Protein AF-A0A819P808-F1 (afdb_monomer)

pLDDT: mean 71.39, std 20.49, range [30.33, 96.19]

Foldseek 3Di:
DDDDDDDDDDDDDDDDDDDDDDDDDDPPPPDPPCQDQAFCQPDAQLNQDGRRDGRDPDHGHFAADWDWAAEQQDRDIDTDTRHVVCPPHRYDFPQQQRQPAAPLRPDGGRDGRDPDDGDHDCQALVNAQAAPLRPGGHNSVPDPGSPPDGHFDQDFSQDQAPPDPPPPGDGGRDGGDPDHGDDDPDDPPQDPPPCPPPPVCNVVVNDPVDPDPDDDDDDPLLVVVCVVCVVVVVVLVVLLVVLLVVCVVVDDPPDDPDPPCVVVNDRPDDQPDDSSVVNSVSVCVVSVHD

Sequence (290 aa):
MAKAQIDVNLTFVNLDGVSKINNEQQTSYVEPLLISENKCEKLKSCQHHICDLICHVGECPHCDQLIKQTCLSHGIEREVLCSNETGGIKTFSCGEPCGKLLSCGHHKCTKTCHDGPYPDCLFLPENCNTCACGKTIMDNQQRSSCIDSLPTCEKLCEKISSYGPINDHHQCSAQCHNGPCPPCNKQSIQCHCGQSSKSTAQALSINLNKPPPSTIAYTNFLVSYARRYLQRVRVIEEAFKNLVKLTTRYGHPSHHQNHDDASKLACPILPTHVDEARFIHELASFYSLQ

Radius of gyration: 36.18 Å; Cα contacts (8 Å, |Δi|>4): 304; chains: 1; bounding box: 86×58×104 Å

Secondary structure (DSSP, 8-state):
------------------------------------SSB--SBPTTSSSB--SBS-SSSPPPP--EEEEEETTT--EEEEE--TTTTT--EE--SSB--PBPTTSS-B--SBS-SSPPPPPTTSGGG--B-TTSSSB---TT-SSTTSPPP--SSB--PBP--SSTT---B--SBS-SSSPPPP-------TTS-----HHHHTT--TTSPPP------HHHHHHHHH-HHHHHHHHHHHHHHHHHHHHH--SSS---TTSGGGSS-----SSHHHHHHHHHHHHHTT--

Organism: NCBI:txid392033

Solvent-accessible surface area (backbone atoms only — not comparable to full-atom values): 19053 Å² total; per-residue (Å²): 140,85,84,84,84,82,83,79,85,79,85,80,85,83,80,89,82,90,82,91,77,90,79,80,93,72,88,70,80,76,72,78,78,84,63,53,91,48,65,48,67,46,61,16,66,25,72,76,48,68,34,82,48,54,39,70,87,77,82,59,61,74,50,84,50,73,42,67,26,32,27,70,60,75,69,52,72,48,76,42,68,30,30,64,84,47,40,92,52,54,60,42,65,80,70,48,61,27,59,48,72,31,94,82,73,80,51,57,42,75,52,55,27,60,88,79,84,80,71,79,63,65,53,28,38,92,60,36,47,43,18,73,85,69,84,42,81,42,88,39,87,85,42,92,41,57,83,49,80,68,53,62,52,90,49,65,50,57,49,67,41,86,77,60,65,100,83,52,74,44,64,38,81,47,61,35,66,80,80,78,82,76,89,79,85,76,73,83,78,79,56,90,80,83,73,53,82,77,49,70,48,70,80,66,77,54,71,80,90,51,80,72,83,70,82,82,80,74,52,73,64,55,54,51,50,43,70,73,39,48,73,60,44,52,54,53,52,52,52,49,53,52,49,50,60,46,48,71,72,69,48,78,89,83,80,70,99,54,91,77,59,62,74,76,73,55,79,89,76,77,62,90,46,71,70,48,43,51,45,51,56,59,53,28,58,79,70,74,50,132

InterPro domains:
  IPR000967 Zinc finger, NF-X1-type [SM00438] (46-65)
  IPR000967 Zinc finger, NF-X1-type [SM00438] (104-123)
  IPR000967 Zinc finger, NF-X1-type [SM00438] (157-186)
  IPR034078 Transcription factor NFX1 family [PTHR12360] (36-200)

Structure (mmCIF, N/CA/C/O backbone):
data_AF-A0A819P808-F1
#
_entry.id   AF-A0A819P808-F1
#
loop_
_atom_site.group_PDB
_atom_site.id
_atom_site.type_symbol
_atom_site.label_atom_id
_atom_site.label_alt_id
_atom_site.label_comp_id
_atom_site.label_asym_id
_atom_site.label_entity_id
_atom_site.label_seq_id
_atom_site.pdbx_PDB_ins_code
_atom_site.Cartn_x
_atom_site.Cartn_y
_atom_site.Cartn_z
_atom_site.occupancy
_atom_site.B_iso_or_equiv
_atom_site.auth_seq_id
_atom_site.auth_comp_id
_atom_site.auth_asym_id
_atom_site.auth_atom_id
_atom_site.pdbx_PDB_model_num
ATOM 1 N N . MET A 1 1 ? 19.519 5.180 -69.398 1.00 43.78 1 MET A N 1
ATOM 2 C CA . MET A 1 1 ? 19.836 5.253 -67.958 1.00 43.78 1 MET A CA 1
ATOM 3 C C . MET A 1 1 ? 20.127 6.704 -67.623 1.00 43.78 1 MET A C 1
ATOM 5 O O . MET A 1 1 ? 21.217 7.177 -67.898 1.00 43.78 1 MET A O 1
ATOM 9 N N . ALA A 1 2 ? 19.115 7.423 -67.145 1.00 39.12 2 ALA A N 1
ATOM 10 C CA . ALA A 1 2 ? 19.223 8.810 -66.710 1.00 39.12 2 ALA A CA 1
ATOM 11 C C . ALA A 1 2 ? 19.027 8.813 -65.193 1.00 39.12 2 ALA A C 1
ATOM 13 O O . ALA A 1 2 ? 18.016 8.300 -64.715 1.00 39.12 2 ALA A O 1
ATOM 14 N N . LYS A 1 3 ? 20.000 9.323 -64.436 1.00 34.66 3 LYS A N 1
ATOM 15 C CA . LYS A 1 3 ? 19.821 9.612 -63.012 1.00 34.66 3 LYS A CA 1
ATOM 16 C C . LYS A 1 3 ? 19.846 11.121 -62.842 1.00 34.66 3 LYS A C 1
ATOM 18 O O . LYS A 1 3 ? 20.843 11.771 -63.136 1.00 34.66 3 LYS A O 1
ATOM 23 N N . ALA A 1 4 ? 18.679 11.620 -62.455 1.00 33.03 4 ALA A N 1
ATOM 24 C CA . ALA A 1 4 ? 18.385 13.001 -62.149 1.00 33.03 4 ALA A CA 1
ATOM 25 C C . ALA A 1 4 ? 19.183 13.462 -60.926 1.00 33.03 4 ALA A C 1
ATOM 27 O O . ALA A 1 4 ? 19.315 12.736 -59.939 1.00 33.03 4 ALA A O 1
ATOM 28 N N . GLN A 1 5 ? 19.685 14.684 -61.021 1.00 33.88 5 GLN A N 1
ATOM 29 C CA . GLN A 1 5 ? 20.284 15.439 -59.937 1.00 33.88 5 GLN A CA 1
ATOM 30 C C . GLN A 1 5 ? 19.137 16.163 -59.225 1.00 33.88 5 GLN A C 1
ATOM 32 O O . GLN A 1 5 ? 18.435 16.963 -59.840 1.00 33.88 5 GLN A O 1
ATOM 37 N N . ILE A 1 6 ? 18.869 15.797 -57.972 1.00 33.62 6 ILE A N 1
ATOM 38 C CA . ILE A 1 6 ? 17.882 16.483 -57.135 1.00 33.62 6 ILE A CA 1
ATOM 39 C C . ILE A 1 6 ? 18.631 17.601 -56.412 1.00 33.62 6 ILE A C 1
ATOM 41 O O . ILE A 1 6 ? 19.363 17.343 -55.459 1.00 33.62 6 ILE A O 1
ATOM 45 N N . ASP A 1 7 ? 18.453 18.828 -56.894 1.00 33.44 7 ASP A N 1
ATOM 46 C CA . ASP A 1 7 ? 18.767 20.047 -56.153 1.00 33.44 7 ASP A CA 1
ATOM 47 C C . ASP A 1 7 ? 17.767 20.191 -55.000 1.00 33.44 7 ASP A C 1
ATOM 49 O O . ASP A 1 7 ? 16.572 20.400 -55.222 1.00 33.44 7 ASP A O 1
ATOM 53 N N . VAL A 1 8 ? 18.244 20.090 -53.757 1.00 33.50 8 VAL A N 1
ATOM 54 C CA . VAL A 1 8 ? 17.473 20.528 -52.588 1.00 33.50 8 VAL A CA 1
ATOM 55 C C . VAL A 1 8 ? 17.982 21.905 -52.193 1.00 33.50 8 VAL A C 1
ATOM 57 O O . VAL A 1 8 ? 19.023 22.071 -51.563 1.00 33.50 8 VAL A O 1
ATOM 60 N N . ASN A 1 9 ? 17.214 22.894 -52.624 1.00 32.28 9 ASN A N 1
ATOM 61 C CA . ASN A 1 9 ? 17.383 24.309 -52.356 1.00 32.28 9 ASN A CA 1
ATOM 62 C C . ASN A 1 9 ? 17.053 24.577 -50.873 1.00 32.28 9 ASN A C 1
ATOM 64 O O . ASN A 1 9 ? 15.882 24.598 -50.494 1.00 32.28 9 ASN A O 1
ATOM 68 N N . LEU A 1 10 ? 18.066 24.732 -50.016 1.00 32.75 10 LEU A N 1
ATOM 69 C CA . LEU A 1 10 ? 17.875 25.180 -48.634 1.00 32.75 10 LEU A CA 1
ATOM 70 C C . LEU A 1 10 ? 18.036 26.702 -48.580 1.00 32.75 10 LEU A C 1
ATOM 72 O O . LEU A 1 10 ? 19.137 27.244 -48.623 1.00 32.75 10 LEU A O 1
ATOM 76 N N . THR A 1 11 ? 16.899 27.389 -48.503 1.00 30.33 11 THR A N 1
ATOM 77 C CA . THR A 1 11 ? 16.791 28.824 -48.237 1.00 30.33 11 THR A CA 1
ATOM 78 C C . THR A 1 11 ? 17.346 29.152 -46.852 1.00 30.33 11 THR A C 1
ATOM 80 O O . THR A 1 11 ? 16.773 28.750 -45.839 1.00 30.33 11 THR A O 1
ATOM 83 N N . PHE A 1 12 ? 18.438 29.913 -46.809 1.00 34.28 12 PHE A N 1
ATOM 84 C CA . PHE A 1 12 ? 18.962 30.521 -45.589 1.00 34.28 12 PHE A CA 1
ATOM 85 C C . PHE A 1 12 ? 18.147 31.774 -45.250 1.00 34.28 12 PHE A C 1
ATOM 87 O O . PHE A 1 12 ? 18.108 32.727 -46.028 1.00 34.28 12 PHE A O 1
ATOM 94 N N . VAL A 1 13 ? 17.511 31.787 -44.079 1.00 32.09 13 VAL A N 1
ATOM 95 C CA . VAL A 1 13 ? 17.014 33.021 -43.457 1.00 32.09 13 VAL A CA 1
ATOM 96 C C . VAL A 1 13 ? 18.200 33.677 -42.754 1.00 32.09 13 VAL A C 1
ATOM 98 O O . VAL A 1 13 ? 18.685 33.164 -41.749 1.00 32.09 13 VAL A O 1
ATOM 101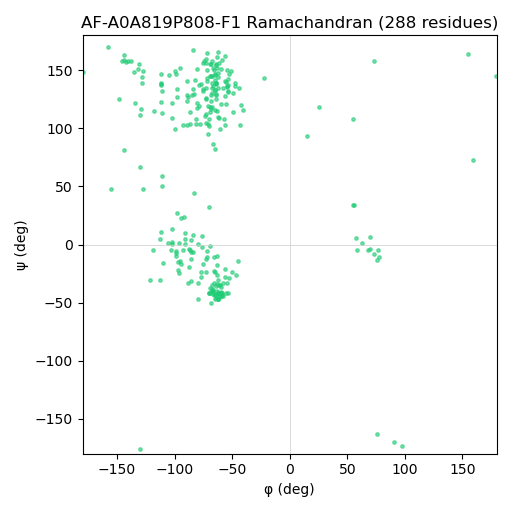 N N . ASN A 1 14 ? 18.694 34.781 -43.314 1.00 34.56 14 ASN A N 1
ATOM 102 C CA . ASN A 1 14 ? 19.660 35.652 -42.649 1.00 34.56 14 ASN A CA 1
ATOM 103 C C . ASN A 1 14 ? 18.907 36.638 -41.751 1.00 34.56 14 ASN A C 1
ATOM 105 O O . ASN A 1 14 ? 18.001 37.326 -42.219 1.00 34.56 14 ASN A O 1
ATOM 109 N N . LEU A 1 15 ? 19.317 36.722 -40.484 1.00 35.22 15 LEU A N 1
ATOM 110 C CA . LEU A 1 15 ? 19.024 37.847 -39.602 1.00 35.22 15 LEU A CA 1
ATOM 111 C C . LEU A 1 15 ? 20.357 38.499 -39.210 1.00 35.22 15 LEU A C 1
ATOM 113 O O . LEU A 1 15 ? 21.228 37.877 -38.611 1.00 35.22 15 LEU A O 1
ATOM 117 N N . ASP A 1 16 ? 20.470 39.735 -39.676 1.00 33.38 16 ASP A N 1
ATOM 118 C CA . ASP A 1 16 ? 21.490 40.782 -39.574 1.00 33.38 16 ASP A CA 1
ATOM 119 C C . ASP A 1 16 ? 22.505 40.766 -38.412 1.00 33.38 16 ASP A C 1
ATOM 121 O O . ASP A 1 16 ? 22.155 40.567 -37.250 1.00 33.38 16 ASP A O 1
ATOM 125 N N . GLY A 1 17 ? 23.754 41.170 -38.722 1.00 31.41 17 GLY A N 1
ATOM 126 C CA . GLY A 1 17 ? 24.684 41.722 -37.722 1.00 31.41 17 GLY A CA 1
ATOM 127 C C . GLY A 1 17 ? 26.192 41.697 -38.042 1.00 31.41 17 GLY A C 1
ATOM 128 O O . GLY A 1 17 ? 26.916 40.926 -37.434 1.00 31.41 17 GLY A O 1
ATOM 129 N N . VAL A 1 18 ? 26.654 42.555 -38.968 1.00 32.41 18 VAL A N 1
ATOM 130 C CA . VAL A 1 18 ? 27.971 43.264 -39.040 1.00 32.41 18 VAL A CA 1
ATOM 131 C C . VAL A 1 18 ? 29.187 42.610 -38.326 1.00 32.41 18 VAL A C 1
ATOM 133 O O . VAL A 1 18 ? 29.252 42.566 -37.106 1.00 32.41 18 VAL A O 1
ATOM 136 N N . SER A 1 19 ? 30.278 42.227 -39.006 1.00 30.88 19 SER A N 1
ATOM 137 C CA . SER A 1 19 ? 31.409 43.124 -39.342 1.00 30.88 19 SER A CA 1
ATOM 138 C C . SER A 1 19 ? 32.503 42.388 -40.135 1.00 30.88 19 SER A C 1
ATOM 140 O O . SER A 1 19 ? 32.749 41.200 -39.954 1.00 30.88 19 SER A O 1
ATOM 142 N N . LYS A 1 20 ? 33.178 43.138 -41.013 1.00 41.25 20 LYS A N 1
ATOM 143 C CA . LYS A 1 20 ? 34.341 42.715 -41.804 1.00 41.25 20 LYS A CA 1
ATOM 144 C C . LYS A 1 20 ? 35.563 42.464 -40.913 1.00 41.25 20 LYS A C 1
ATOM 146 O O . LYS A 1 20 ? 35.937 43.357 -40.159 1.00 41.25 20 LYS A O 1
ATOM 151 N N . ILE A 1 21 ? 36.265 41.359 -41.150 1.00 36.00 21 ILE A N 1
ATOM 152 C CA . ILE A 1 21 ? 37.726 41.287 -41.030 1.00 36.00 21 ILE A CA 1
ATOM 153 C C . ILE A 1 21 ? 38.282 40.559 -42.259 1.00 36.00 21 ILE A C 1
ATOM 155 O O . ILE A 1 21 ? 37.893 39.438 -42.572 1.00 36.00 21 ILE A O 1
ATOM 159 N N . ASN A 1 22 ? 39.163 41.242 -42.984 1.00 34.28 22 ASN A N 1
ATOM 160 C CA . ASN A 1 22 ? 40.072 40.623 -43.941 1.00 34.28 22 ASN A CA 1
ATOM 161 C C . ASN A 1 22 ? 41.139 39.885 -43.119 1.00 34.28 22 ASN A C 1
ATOM 163 O O . ASN A 1 22 ? 41.651 40.505 -42.192 1.00 34.28 22 ASN A O 1
ATOM 167 N N . ASN A 1 23 ? 41.506 38.642 -43.443 1.00 33.78 23 ASN A N 1
ATOM 168 C CA . ASN A 1 23 ? 42.851 38.342 -43.950 1.00 33.78 23 ASN A CA 1
ATOM 169 C C . ASN A 1 23 ? 43.066 36.848 -44.246 1.00 33.78 23 ASN A C 1
ATOM 171 O O . ASN A 1 23 ? 42.583 35.989 -43.522 1.00 33.78 23 ASN A O 1
ATOM 175 N N . GLU A 1 24 ? 43.852 36.617 -45.299 1.00 37.88 24 GLU A N 1
ATOM 176 C CA . GLU A 1 24 ? 44.835 35.537 -45.473 1.00 37.88 24 GLU A CA 1
ATOM 177 C C . GLU A 1 24 ? 44.417 34.064 -45.302 1.00 37.88 24 GLU A C 1
ATOM 179 O O . GLU A 1 24 ? 44.247 33.525 -44.216 1.00 37.88 24 GLU A O 1
ATOM 184 N N . GLN A 1 25 ? 44.372 33.394 -46.459 1.00 49.66 25 GLN A N 1
ATOM 185 C CA . GLN A 1 25 ? 44.900 32.050 -46.716 1.00 49.66 25 GLN A CA 1
ATOM 186 C C . GLN A 1 25 ? 45.243 31.200 -45.482 1.00 49.66 25 GLN A C 1
ATOM 188 O O . GLN A 1 25 ? 46.386 31.149 -45.036 1.00 49.66 25 GLN A O 1
ATOM 193 N N . GLN A 1 26 ? 44.289 30.382 -45.051 1.00 38.56 26 GLN A N 1
ATOM 194 C CA . GLN A 1 26 ? 44.634 29.113 -44.428 1.00 38.56 26 GLN A CA 1
ATOM 195 C C . GLN A 1 26 ? 43.598 28.071 -44.828 1.00 38.56 26 GLN A C 1
ATOM 197 O O . GLN A 1 26 ? 42.649 27.768 -44.114 1.00 38.56 26 GLN A O 1
ATOM 202 N N . THR A 1 27 ? 43.784 27.518 -46.027 1.00 36.88 27 THR A N 1
ATOM 203 C CA . THR A 1 27 ? 43.269 26.188 -46.348 1.00 36.88 27 THR A CA 1
ATOM 204 C C . THR A 1 27 ? 44.011 25.205 -45.444 1.00 36.88 27 THR A C 1
ATOM 206 O O . THR A 1 27 ? 45.040 24.645 -45.825 1.00 36.88 27 THR A O 1
ATOM 209 N N . SER A 1 28 ? 43.551 25.055 -44.204 1.00 38.72 28 SER A N 1
ATOM 210 C CA . SER A 1 28 ? 43.942 23.929 -43.376 1.00 38.72 28 SER A CA 1
ATOM 211 C C . SER A 1 28 ? 43.272 22.704 -43.985 1.00 38.72 28 SER A C 1
ATOM 213 O O . SER A 1 28 ? 42.054 22.540 -43.958 1.00 38.72 28 SER A O 1
ATOM 215 N N . TYR A 1 29 ? 44.086 21.868 -44.619 1.00 42.28 29 TYR A N 1
ATOM 216 C CA . TYR A 1 29 ? 43.706 20.503 -44.933 1.00 42.28 29 TYR A CA 1
ATOM 217 C C . TYR A 1 29 ? 43.327 19.842 -43.607 1.00 42.28 29 TYR A C 1
ATOM 219 O O . TYR A 1 29 ? 44.193 19.535 -42.791 1.00 42.28 29 TYR A O 1
ATOM 227 N N . VAL A 1 30 ? 42.028 19.695 -43.352 1.00 46.19 30 VAL A N 1
ATOM 228 C CA . VAL A 1 30 ? 41.552 18.814 -42.289 1.00 46.19 30 VAL A CA 1
ATOM 229 C C . VAL A 1 30 ? 41.813 17.408 -42.804 1.00 46.19 30 VAL A C 1
ATOM 231 O O . VAL A 1 30 ? 41.134 16.946 -43.722 1.00 46.19 30 VAL A O 1
ATOM 234 N N . GLU A 1 31 ? 42.862 16.768 -42.284 1.00 48.34 31 GLU A N 1
ATOM 235 C CA . GLU A 1 31 ? 43.088 15.344 -42.503 1.00 48.34 31 GLU A CA 1
ATOM 236 C C . GLU A 1 31 ? 41.779 14.602 -42.194 1.00 48.34 31 GLU A C 1
ATOM 238 O O . GLU A 1 31 ? 41.177 14.854 -41.142 1.00 48.34 31 GLU A O 1
ATOM 243 N N . PRO A 1 32 ? 41.294 13.715 -43.081 1.00 55.22 32 PRO A N 1
ATOM 244 C CA . PRO A 1 32 ? 40.180 12.858 -42.730 1.00 55.22 32 PRO A CA 1
ATOM 245 C C . PRO A 1 32 ? 40.649 12.012 -41.550 1.00 55.22 32 PRO A C 1
ATOM 247 O O . PRO A 1 32 ? 41.532 11.168 -41.704 1.00 55.22 32 PRO A O 1
ATOM 250 N N . LEU A 1 33 ? 40.104 12.290 -40.360 1.00 56.72 33 LEU A N 1
ATOM 251 C CA . LEU A 1 33 ? 40.343 11.482 -39.173 1.00 56.72 33 LEU A CA 1
ATOM 252 C C . LEU A 1 33 ? 40.101 10.031 -39.583 1.00 56.72 33 LEU A C 1
ATOM 254 O O . LEU A 1 33 ? 38.988 9.675 -39.972 1.00 56.72 33 LEU A O 1
ATOM 258 N N . LEU A 1 34 ? 41.164 9.228 -39.572 1.00 57.78 34 LEU A N 1
ATOM 259 C CA . LEU A 1 34 ? 41.112 7.807 -39.886 1.00 57.78 34 LEU A CA 1
ATOM 260 C C . LEU A 1 34 ? 40.309 7.124 -38.782 1.00 57.78 34 LEU A C 1
ATOM 262 O O . LEU A 1 34 ? 40.840 6.676 -37.767 1.00 57.78 34 LEU A O 1
ATOM 266 N N . ILE A 1 35 ? 38.995 7.103 -38.960 1.00 62.38 35 ILE A N 1
ATOM 267 C CA . ILE A 1 35 ? 38.089 6.321 -38.145 1.00 62.38 35 ILE A CA 1
ATOM 268 C C . ILE A 1 35 ? 38.295 4.871 -38.583 1.00 62.38 35 ILE A C 1
ATOM 270 O O . ILE A 1 35 ? 37.989 4.505 -39.714 1.00 62.38 35 ILE A O 1
ATOM 274 N N . SER A 1 36 ? 38.890 4.066 -37.707 1.00 72.44 36 SER A N 1
ATOM 275 C CA . SER A 1 36 ? 39.084 2.635 -37.945 1.00 72.44 36 SER A CA 1
ATOM 276 C C . SER A 1 36 ? 37.744 1.951 -38.262 1.00 72.44 36 SER A C 1
ATOM 278 O O . SER A 1 36 ? 36.738 2.234 -37.615 1.00 72.44 36 SER A O 1
ATOM 280 N N . GLU A 1 37 ? 37.725 1.014 -39.214 1.00 77.88 37 GLU A N 1
ATOM 281 C CA . GLU A 1 37 ? 36.536 0.191 -39.515 1.00 77.88 37 GLU A CA 1
ATOM 282 C C . GLU A 1 37 ? 36.193 -0.807 -38.389 1.00 77.88 37 GLU A C 1
ATOM 284 O O . GLU A 1 37 ? 35.204 -1.537 -38.464 1.00 77.88 37 GLU A O 1
ATOM 289 N N . ASN A 1 38 ? 36.997 -0.842 -37.322 1.00 85.31 38 ASN A N 1
ATOM 290 C CA . ASN A 1 38 ? 36.754 -1.687 -36.163 1.00 85.31 38 ASN A CA 1
ATOM 291 C C . ASN A 1 38 ? 35.583 -1.159 -35.321 1.00 85.31 38 ASN A C 1
ATOM 293 O O . ASN A 1 38 ? 35.272 0.036 -35.309 1.00 85.31 38 ASN A O 1
ATOM 297 N N . LYS A 1 39 ? 34.950 -2.057 -34.560 1.00 89.50 39 LYS A N 1
ATOM 298 C CA . LYS A 1 39 ? 33.968 -1.676 -33.538 1.00 89.50 39 LYS A CA 1
ATOM 299 C C . LYS A 1 39 ? 34.629 -0.823 -32.456 1.00 89.50 39 LYS A C 1
ATOM 301 O O . LYS A 1 39 ? 35.800 -1.002 -32.141 1.00 89.50 39 LYS A O 1
ATOM 306 N N . CYS A 1 40 ? 33.862 0.102 -31.887 1.00 90.62 40 CYS A N 1
ATOM 307 C CA . CYS A 1 40 ? 34.342 1.010 -30.852 1.00 90.62 40 CYS A CA 1
ATOM 308 C C . CYS A 1 40 ? 34.763 0.261 -29.576 1.00 90.62 40 CYS A C 1
ATOM 310 O O . CYS A 1 40 ? 35.760 0.627 -28.961 1.00 90.62 40 CYS A O 1
ATOM 312 N N . GLU A 1 41 ? 34.005 -0.764 -29.167 1.00 88.00 41 GLU A N 1
ATOM 313 C CA . GLU A 1 41 ? 34.257 -1.635 -27.998 1.00 88.00 41 GLU A CA 1
ATOM 314 C C . GLU A 1 41 ? 34.348 -0.932 -26.625 1.00 88.00 41 GLU A C 1
ATOM 316 O O . GLU A 1 41 ? 34.389 -1.589 -25.584 1.00 88.00 41 GLU A O 1
ATOM 321 N N . LYS A 1 42 ? 34.288 0.402 -26.582 1.00 91.38 42 LYS A N 1
ATOM 322 C CA . LYS A 1 42 ? 34.157 1.189 -25.350 1.00 91.38 42 LYS A CA 1
ATOM 323 C C . LYS A 1 42 ? 32.786 0.976 -24.713 1.00 91.38 42 LYS A C 1
ATOM 325 O O . LYS A 1 42 ? 31.813 0.674 -25.398 1.00 91.38 42 LYS A O 1
ATOM 330 N N . LEU A 1 43 ? 32.674 1.188 -23.405 1.00 90.56 43 LEU A N 1
ATOM 331 C CA . LEU A 1 43 ? 31.373 1.180 -22.732 1.00 90.56 43 LEU A CA 1
ATOM 332 C C . LEU A 1 43 ? 30.514 2.371 -23.187 1.00 90.56 43 LEU A C 1
ATOM 334 O O . LEU A 1 43 ? 31.000 3.496 -23.301 1.00 90.56 43 LEU A O 1
ATOM 338 N N . LYS A 1 44 ? 29.216 2.126 -23.405 1.00 91.44 44 LYS A N 1
ATOM 339 C CA . LYS A 1 44 ? 28.198 3.179 -23.545 1.00 91.44 44 LYS A CA 1
ATOM 340 C C . LYS A 1 44 ? 28.116 3.985 -22.245 1.00 91.44 44 LYS A C 1
ATOM 342 O O . LYS A 1 44 ? 28.536 3.517 -21.187 1.00 91.44 44 LYS A O 1
ATOM 347 N N . SER A 1 45 ? 27.468 5.149 -22.283 1.00 89.44 45 SER A N 1
ATOM 348 C CA . SER A 1 45 ? 27.328 6.032 -21.108 1.00 89.44 45 SER A CA 1
ATOM 349 C C . SER A 1 45 ? 26.687 5.359 -19.879 1.00 89.44 45 SER A C 1
ATOM 351 O O . SER A 1 45 ? 26.810 5.851 -18.763 1.00 89.44 45 SER A O 1
ATOM 353 N N . CYS A 1 46 ? 25.946 4.264 -20.083 1.00 91.06 46 CYS A N 1
ATOM 354 C CA . CYS A 1 46 ? 25.343 3.484 -19.008 1.00 91.06 46 CYS A CA 1
ATOM 355 C C . CYS A 1 46 ? 26.353 2.651 -18.208 1.00 91.06 46 CYS A C 1
ATOM 357 O O . CYS A 1 46 ? 25.955 2.119 -17.189 1.00 91.06 46 CYS A O 1
ATOM 359 N N . GLN A 1 47 ? 27.600 2.481 -18.667 1.00 90.31 47 GLN A N 1
ATOM 360 C CA . GLN A 1 47 ? 28.658 1.658 -18.046 1.00 90.31 47 GLN A CA 1
ATOM 361 C C . GLN A 1 47 ? 28.373 0.145 -17.939 1.00 90.31 47 GLN A C 1
ATOM 363 O O . GLN A 1 47 ? 29.226 -0.605 -17.478 1.00 90.31 47 GLN A O 1
ATOM 368 N N . HIS A 1 48 ? 27.222 -0.328 -18.427 1.00 89.88 48 HIS A N 1
ATOM 369 C CA . HIS A 1 48 ? 26.819 -1.742 -18.379 1.00 89.88 48 HIS A CA 1
ATOM 370 C C . HIS A 1 48 ? 26.816 -2.434 -19.751 1.00 89.88 48 HIS A C 1
ATOM 372 O O . HIS A 1 48 ? 26.789 -3.660 -19.823 1.00 89.88 48 HIS A O 1
ATOM 378 N N . HIS A 1 49 ? 26.841 -1.666 -20.844 1.00 90.94 49 HIS A N 1
ATOM 379 C CA . HIS A 1 49 ? 26.750 -2.180 -22.211 1.00 90.94 49 HIS A CA 1
ATOM 380 C C . HIS A 1 49 ? 27.882 -1.643 -23.083 1.00 90.94 49 HIS A C 1
ATOM 382 O O . HIS A 1 49 ? 28.280 -0.485 -22.953 1.00 90.94 49 HIS A O 1
ATOM 388 N N . ILE A 1 50 ? 28.372 -2.482 -23.993 1.00 91.62 50 ILE A N 1
ATOM 389 C CA . ILE A 1 50 ? 29.453 -2.154 -24.926 1.00 91.62 50 ILE A CA 1
ATOM 390 C C . ILE A 1 50 ? 28.883 -1.398 -26.135 1.00 91.62 50 ILE A C 1
ATOM 392 O O . ILE A 1 50 ? 27.780 -1.687 -26.602 1.00 91.62 50 ILE A O 1
ATOM 396 N N . CYS A 1 51 ? 29.625 -0.407 -26.624 1.00 92.56 51 CYS A N 1
ATOM 397 C CA . CYS A 1 51 ? 29.330 0.324 -27.845 1.00 92.56 51 CYS A CA 1
ATOM 398 C C . CYS A 1 51 ? 29.512 -0.601 -29.053 1.00 92.56 51 CYS A C 1
ATOM 400 O O . CYS A 1 51 ? 30.605 -1.092 -29.333 1.00 92.56 51 CYS A O 1
ATOM 402 N N . ASP A 1 52 ? 28.411 -0.832 -29.755 1.00 90.25 52 ASP A N 1
ATOM 403 C CA . ASP A 1 52 ? 28.288 -1.693 -30.925 1.00 90.25 52 ASP A CA 1
ATOM 404 C C . ASP A 1 52 ? 28.485 -0.946 -32.250 1.00 90.25 52 ASP A C 1
ATOM 406 O O . ASP A 1 52 ? 28.531 -1.571 -33.311 1.00 90.25 52 ASP A O 1
ATOM 410 N N . LEU A 1 53 ? 28.649 0.378 -32.185 1.00 89.56 53 LEU A N 1
ATOM 411 C CA . LEU A 1 53 ? 28.989 1.199 -33.337 1.00 89.56 53 LEU A CA 1
ATOM 412 C C . LEU A 1 53 ? 30.423 0.924 -33.799 1.00 89.56 53 LEU A C 1
ATOM 414 O O . LEU A 1 53 ? 31.294 0.527 -33.019 1.00 89.56 53 LEU A O 1
ATOM 418 N N . ILE A 1 54 ? 30.674 1.203 -35.077 1.00 89.75 54 ILE A N 1
ATOM 419 C CA . ILE A 1 54 ? 32.035 1.396 -35.586 1.00 89.75 54 ILE A CA 1
ATOM 420 C C . ILE A 1 54 ? 32.733 2.505 -34.793 1.00 89.75 54 ILE A C 1
ATOM 422 O O . ILE A 1 54 ? 32.072 3.290 -34.099 1.00 89.75 54 ILE A O 1
ATOM 426 N N . CYS A 1 55 ? 34.065 2.570 -34.866 1.00 91.06 55 CYS A N 1
ATOM 427 C CA . CYS A 1 55 ? 34.797 3.675 -34.260 1.00 91.06 55 CYS A CA 1
ATOM 428 C C . CYS A 1 55 ? 34.131 4.994 -34.658 1.00 91.06 55 CYS A C 1
ATOM 430 O O . CYS A 1 55 ? 33.644 5.168 -35.772 1.00 91.06 55 CYS A O 1
ATOM 432 N N . HIS A 1 56 ? 34.036 5.908 -33.711 1.00 87.75 56 HIS A N 1
ATOM 433 C CA . HIS A 1 56 ? 33.377 7.183 -33.917 1.00 87.75 56 HIS A CA 1
ATOM 434 C C . HIS A 1 56 ? 34.136 8.247 -33.136 1.00 87.75 56 HIS A C 1
ATOM 436 O O . HIS A 1 56 ? 34.884 7.951 -32.198 1.00 87.75 56 HIS A O 1
ATOM 442 N N . VAL A 1 57 ? 33.949 9.496 -33.541 1.00 87.38 57 VAL A N 1
ATOM 443 C CA . VAL A 1 57 ? 34.513 10.653 -32.847 1.00 87.38 57 VAL A CA 1
ATOM 444 C C . VAL A 1 57 ? 33.509 11.115 -31.790 1.00 87.38 57 VAL A C 1
ATOM 446 O O . VAL A 1 57 ? 32.303 11.095 -32.030 1.00 87.38 57 VAL A O 1
ATOM 449 N N . GLY A 1 58 ? 33.997 11.515 -30.617 1.00 86.81 58 GLY A N 1
ATOM 450 C CA . GLY A 1 58 ? 33.160 11.958 -29.498 1.00 86.81 58 GLY A CA 1
ATOM 451 C C . GLY A 1 58 ? 32.748 10.839 -28.535 1.00 86.81 58 GLY A C 1
ATOM 452 O O . GLY A 1 58 ? 33.285 9.730 -28.568 1.00 86.81 58 GLY A O 1
ATOM 453 N N . GLU A 1 59 ? 31.824 11.162 -27.631 1.00 89.69 59 GLU A N 1
ATOM 454 C CA . GLU A 1 59 ? 31.341 10.245 -26.594 1.00 89.69 59 GLU A CA 1
ATOM 455 C C . GLU A 1 59 ? 30.447 9.139 -27.167 1.00 89.69 59 GLU A C 1
ATOM 457 O O . GLU A 1 59 ? 29.773 9.317 -28.183 1.00 89.69 59 GLU A O 1
ATOM 462 N N . CYS A 1 60 ? 30.450 7.969 -26.524 1.00 91.44 60 CYS A N 1
ATOM 463 C CA . CYS A 1 60 ? 29.573 6.870 -26.922 1.00 91.44 60 CYS A CA 1
ATOM 464 C C . CYS A 1 60 ? 28.103 7.212 -26.626 1.00 91.44 60 CYS A C 1
ATOM 466 O O . CYS A 1 60 ? 27.818 7.825 -25.594 1.00 91.44 60 CYS A O 1
ATOM 468 N N . PRO A 1 61 ? 27.156 6.774 -27.478 1.00 89.12 61 PRO A N 1
ATOM 469 C CA . PRO A 1 61 ? 25.742 7.079 -27.298 1.00 89.12 61 PRO A CA 1
ATOM 470 C C . PRO A 1 61 ? 25.175 6.489 -26.001 1.00 89.12 61 PRO A C 1
ATOM 472 O O . PRO A 1 61 ? 25.710 5.533 -25.422 1.00 89.12 61 PRO A O 1
ATOM 475 N N . HIS A 1 62 ? 24.037 7.041 -25.576 1.00 91.88 62 HIS A N 1
ATOM 476 C CA . HIS A 1 62 ? 23.238 6.471 -24.499 1.00 91.88 62 HIS A CA 1
ATOM 477 C C . HIS A 1 62 ? 22.732 5.070 -24.849 1.00 91.88 62 HIS A C 1
ATOM 479 O O . HIS A 1 62 ? 22.633 4.679 -26.013 1.00 91.88 62 HIS A O 1
ATOM 485 N N . CYS A 1 63 ? 22.433 4.295 -23.811 1.00 91.81 63 CYS A N 1
ATOM 486 C CA . CYS A 1 63 ? 21.879 2.967 -23.992 1.00 91.81 63 CYS A CA 1
ATOM 487 C C . CYS A 1 63 ? 20.387 3.044 -24.340 1.00 91.81 63 CYS A C 1
ATOM 489 O O . CYS A 1 63 ? 19.639 3.819 -23.754 1.00 91.81 63 CYS A O 1
ATOM 491 N N . ASP A 1 64 ? 19.976 2.213 -25.290 1.00 90.31 64 ASP A N 1
ATOM 492 C CA . ASP A 1 64 ? 18.615 2.063 -25.805 1.00 90.31 64 ASP A CA 1
ATOM 493 C C . ASP A 1 64 ? 17.935 0.774 -25.312 1.00 90.31 64 ASP A C 1
ATOM 495 O O . ASP A 1 64 ? 16.791 0.487 -25.660 1.00 90.31 64 ASP A O 1
ATOM 499 N N . GLN A 1 65 ? 18.632 -0.011 -24.486 1.00 91.06 65 GLN A N 1
ATOM 500 C CA . GLN A 1 65 ? 18.126 -1.277 -23.976 1.00 91.06 65 GLN A CA 1
ATOM 501 C C . GLN A 1 65 ? 17.076 -1.042 -22.889 1.00 91.06 65 GLN A C 1
ATOM 503 O O . GLN A 1 65 ? 17.306 -0.289 -21.940 1.00 91.06 65 GLN A O 1
ATOM 508 N N . LEU A 1 66 ? 15.943 -1.735 -22.998 1.00 94.12 66 LEU A N 1
ATOM 509 C CA . LEU A 1 66 ? 14.952 -1.826 -21.929 1.00 94.12 66 LEU A CA 1
ATOM 510 C C . LEU A 1 66 ? 15.364 -2.918 -20.944 1.00 94.12 66 LEU A C 1
ATOM 512 O O . LEU A 1 66 ? 15.647 -4.052 -21.330 1.00 94.12 66 LEU A O 1
ATOM 516 N N . ILE A 1 67 ? 15.372 -2.583 -19.659 1.00 94.38 67 ILE A N 1
ATOM 517 C CA . ILE A 1 67 ? 15.647 -3.525 -18.578 1.00 94.38 67 ILE A CA 1
ATOM 518 C C . ILE A 1 67 ? 14.385 -3.763 -17.754 1.00 94.38 67 ILE A C 1
ATOM 520 O O . ILE A 1 67 ? 13.638 -2.835 -17.433 1.00 94.38 67 ILE A O 1
ATOM 524 N N . LYS A 1 68 ? 14.161 -5.028 -17.396 1.00 96.00 68 LYS A N 1
ATOM 525 C CA . LYS A 1 68 ? 13.057 -5.442 -16.530 1.00 96.00 68 LYS A CA 1
ATOM 526 C C . LYS A 1 68 ? 13.437 -5.279 -15.067 1.00 96.00 68 LYS A C 1
ATOM 528 O O . LYS A 1 68 ? 14.510 -5.712 -14.647 1.00 96.00 68 LYS A O 1
ATOM 533 N N . GLN A 1 69 ? 12.532 -4.691 -14.296 1.00 95.94 69 GLN A N 1
ATOM 534 C CA . GLN A 1 69 ? 12.673 -4.519 -12.856 1.00 95.94 69 GLN A CA 1
ATOM 535 C C . GLN A 1 69 ? 11.437 -5.042 -12.132 1.00 95.94 69 GLN A C 1
ATOM 537 O O . GLN A 1 69 ? 10.314 -4.771 -12.552 1.00 95.94 69 GLN A O 1
ATOM 542 N N . THR A 1 70 ? 11.639 -5.720 -11.006 1.00 96.19 70 THR A N 1
ATOM 543 C CA . THR A 1 70 ? 10.561 -6.288 -10.189 1.00 96.19 70 THR A CA 1
ATOM 544 C C . THR A 1 70 ? 10.442 -5.558 -8.854 1.00 96.19 70 THR A C 1
ATOM 546 O O . THR A 1 70 ? 11.428 -5.212 -8.202 1.00 96.19 70 THR A O 1
ATOM 549 N N . CYS A 1 71 ? 9.219 -5.309 -8.408 1.00 95.62 71 CYS A N 1
ATOM 550 C CA . CYS A 1 71 ? 8.967 -4.648 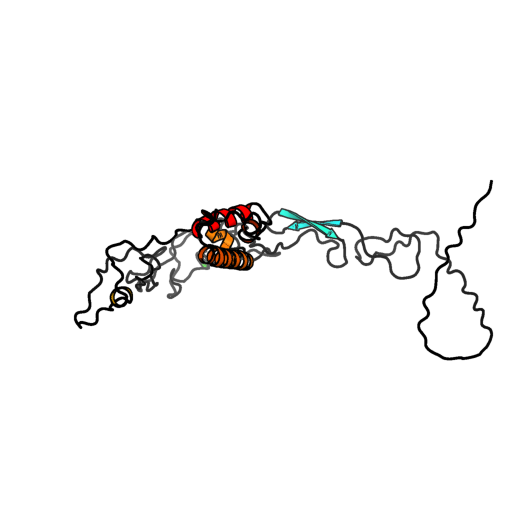-7.143 1.00 95.62 71 CYS A CA 1
ATOM 551 C C . CYS A 1 71 ? 9.458 -5.509 -5.972 1.00 95.62 71 CYS A C 1
ATOM 553 O O . CYS A 1 71 ? 9.107 -6.684 -5.871 1.00 95.62 71 CYS A O 1
ATOM 555 N N . LEU A 1 72 ? 10.178 -4.888 -5.033 1.00 94.00 72 LEU A N 1
ATOM 556 C CA . LEU A 1 72 ? 10.742 -5.538 -3.840 1.00 94.00 72 LEU A CA 1
ATOM 557 C C . LEU A 1 72 ? 9.695 -6.288 -2.996 1.00 94.00 72 LEU A C 1
ATOM 559 O O . LEU A 1 72 ? 9.999 -7.303 -2.358 1.00 94.00 72 LEU A O 1
ATOM 563 N N . SER A 1 73 ? 8.460 -5.770 -2.963 1.00 89.81 73 SER A N 1
ATOM 564 C CA . SER A 1 73 ? 7.411 -6.258 -2.060 1.00 89.81 73 SER A CA 1
ATOM 565 C C . SER A 1 73 ? 6.237 -6.956 -2.735 1.00 89.81 73 SER A C 1
ATOM 567 O O . SER A 1 73 ? 5.672 -7.869 -2.140 1.00 89.81 73 SER A O 1
ATOM 569 N N . HIS A 1 74 ? 5.898 -6.569 -3.965 1.00 89.81 74 HIS A N 1
ATOM 570 C CA . HIS A 1 74 ? 4.616 -6.929 -4.580 1.00 89.81 74 HIS A CA 1
ATOM 571 C C . HIS A 1 74 ? 4.734 -7.759 -5.862 1.00 89.81 74 HIS A C 1
ATOM 573 O O . HIS A 1 74 ? 3.712 -8.139 -6.420 1.00 89.81 74 HIS A O 1
ATOM 579 N N . GLY A 1 75 ? 5.947 -8.004 -6.369 1.00 90.62 75 GLY A N 1
ATOM 580 C CA . GLY A 1 75 ? 6.138 -8.750 -7.621 1.0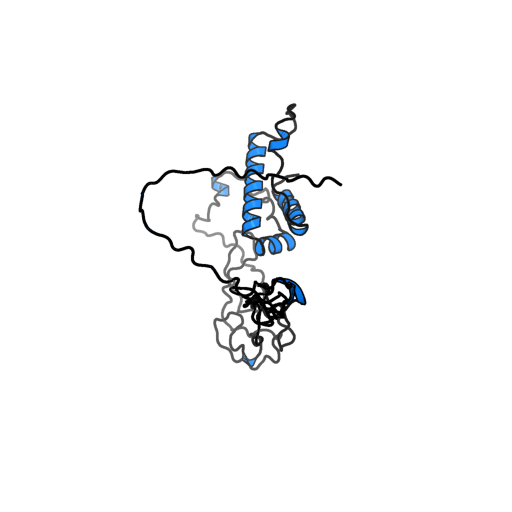0 90.62 75 GLY A CA 1
ATOM 581 C C . GLY A 1 75 ? 5.689 -8.010 -8.889 1.00 90.62 75 GLY A C 1
ATOM 582 O O . GLY A 1 75 ? 5.710 -8.590 -9.964 1.00 90.62 75 GLY A O 1
ATOM 583 N N . ILE A 1 76 ? 5.298 -6.736 -8.782 1.00 92.69 76 ILE A N 1
ATOM 584 C CA . ILE A 1 76 ? 4.951 -5.886 -9.929 1.00 92.69 76 ILE A CA 1
ATOM 585 C C . ILE A 1 76 ? 6.191 -5.697 -10.802 1.00 92.69 76 ILE A C 1
ATOM 587 O O . ILE A 1 76 ? 7.235 -5.298 -10.290 1.00 92.69 76 ILE A O 1
ATOM 591 N N . GLU A 1 77 ? 6.071 -5.931 -12.101 1.00 95.62 77 GLU A N 1
ATOM 592 C CA . GLU A 1 77 ? 7.159 -5.729 -13.057 1.00 95.62 77 GLU A CA 1
ATOM 593 C C . GLU A 1 77 ? 7.016 -4.396 -13.794 1.00 95.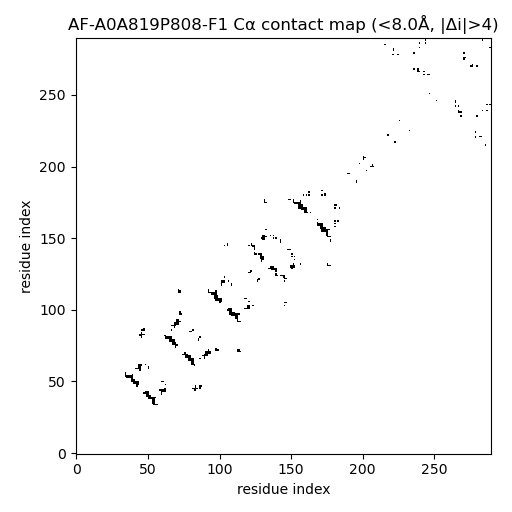62 77 GLU A C 1
ATOM 595 O O . GLU A 1 77 ? 5.909 -3.900 -14.014 1.00 95.62 77 GLU A O 1
ATOM 600 N N . ARG A 1 78 ? 8.149 -3.810 -14.180 1.00 94.12 78 ARG A N 1
ATOM 601 C CA . ARG A 1 78 ? 8.214 -2.656 -15.079 1.00 94.12 78 ARG A CA 1
ATOM 602 C C . ARG A 1 78 ? 9.404 -2.772 -16.019 1.00 94.12 78 ARG A C 1
ATOM 604 O O . ARG A 1 78 ? 10.399 -3.412 -15.682 1.00 94.12 78 ARG A O 1
ATOM 611 N N . GLU A 1 79 ? 9.321 -2.085 -17.148 1.00 96.06 79 GLU A N 1
ATOM 612 C CA . GLU A 1 79 ? 10.439 -1.901 -18.071 1.00 96.06 79 GLU A CA 1
ATOM 613 C C . GLU A 1 79 ? 10.884 -0.441 -18.047 1.00 96.06 79 GLU A C 1
ATOM 615 O O . GLU A 1 79 ? 10.060 0.473 -18.093 1.00 96.06 79 GLU A O 1
ATOM 620 N N . VAL A 1 80 ? 12.190 -0.221 -17.926 1.00 95.25 80 VAL A N 1
ATOM 621 C CA . VAL A 1 80 ? 12.796 1.116 -17.935 1.00 95.25 80 VAL A CA 1
ATOM 622 C C . VAL A 1 80 ? 13.983 1.134 -18.887 1.00 95.25 80 VAL A C 1
ATOM 624 O O . VAL A 1 80 ? 14.640 0.112 -19.078 1.00 95.25 80 VAL A O 1
ATOM 627 N N . LEU A 1 81 ? 14.277 2.291 -19.479 1.00 95.00 81 LEU A N 1
ATOM 628 C CA . LEU A 1 81 ? 15.492 2.459 -20.273 1.00 95.00 81 LEU A CA 1
ATOM 629 C C . LEU A 1 81 ? 16.727 2.295 -19.386 1.00 95.00 81 LEU A C 1
ATOM 631 O O . LEU A 1 81 ? 16.773 2.795 -18.256 1.00 95.00 81 LEU A O 1
ATOM 635 N N . CYS A 1 82 ? 17.731 1.602 -19.912 1.00 94.25 82 CYS A N 1
ATOM 636 C CA . CYS A 1 82 ? 19.024 1.463 -19.275 1.00 94.25 82 CYS A CA 1
ATOM 637 C C . CYS A 1 82 ? 19.755 2.810 -19.273 1.00 94.25 82 CYS A C 1
ATOM 639 O O . CYS A 1 82 ? 20.015 3.415 -20.310 1.00 94.25 82 CYS A O 1
ATOM 641 N N . SER A 1 83 ? 20.127 3.259 -18.086 1.00 92.75 83 SER A N 1
ATOM 642 C CA . SER A 1 83 ? 20.958 4.431 -17.857 1.00 92.75 83 SER A CA 1
ATOM 643 C C . SER A 1 83 ? 22.097 4.070 -16.905 1.00 92.75 83 SER A C 1
ATOM 645 O O . SER A 1 83 ? 22.247 2.914 -16.509 1.00 92.75 83 SER A O 1
ATOM 647 N N . ASN A 1 84 ? 22.908 5.057 -16.532 1.00 91.38 84 ASN A N 1
ATOM 648 C CA . ASN A 1 84 ? 23.912 4.869 -15.488 1.00 91.38 84 ASN A CA 1
ATOM 649 C C . ASN A 1 84 ? 23.274 4.525 -14.126 1.00 91.38 84 ASN A C 1
ATOM 651 O O . ASN A 1 84 ? 23.856 3.793 -13.338 1.00 91.38 84 ASN A O 1
ATOM 655 N N . GLU A 1 85 ? 22.063 5.026 -13.860 1.00 90.00 85 GLU A N 1
ATOM 656 C CA . GLU A 1 85 ? 21.368 4.820 -12.583 1.00 90.00 85 GLU A CA 1
ATOM 657 C C . GLU A 1 85 ? 20.518 3.554 -12.569 1.00 90.00 85 GLU A C 1
ATOM 659 O O . GLU A 1 85 ? 20.348 2.943 -11.525 1.00 90.00 85 GLU A O 1
ATOM 664 N N . THR A 1 86 ? 19.940 3.170 -13.708 1.00 91.31 86 THR A N 1
ATOM 665 C CA . THR A 1 86 ? 19.041 2.010 -13.782 1.00 91.31 86 THR A CA 1
ATOM 666 C C . THR A 1 86 ? 19.767 0.747 -14.232 1.00 91.31 86 THR A C 1
ATOM 668 O O . THR A 1 86 ? 19.321 -0.353 -13.908 1.00 91.31 86 THR A O 1
ATOM 671 N N . GLY A 1 87 ? 20.881 0.881 -14.960 1.00 89.81 87 GLY A N 1
ATOM 672 C CA . GLY A 1 87 ? 21.686 -0.238 -15.434 1.00 89.81 87 GLY A CA 1
ATOM 673 C C . GLY A 1 87 ? 22.090 -1.167 -14.290 1.00 89.81 87 GLY A C 1
ATOM 674 O O . GLY A 1 87 ? 22.473 -0.725 -13.213 1.00 89.81 87 GLY A O 1
ATOM 675 N N . GLY A 1 88 ? 21.906 -2.473 -14.494 1.00 87.25 88 GLY A N 1
ATOM 676 C CA . GLY A 1 88 ? 22.188 -3.493 -13.479 1.00 87.25 88 GLY A CA 1
ATOM 677 C C . GLY A 1 88 ? 21.155 -3.614 -12.348 1.00 87.25 88 GLY A C 1
ATOM 678 O O . GLY A 1 88 ? 21.152 -4.628 -11.647 1.00 87.25 88 GLY A O 1
ATOM 679 N N . ILE A 1 89 ? 20.231 -2.660 -12.187 1.00 92.25 89 ILE A N 1
ATOM 680 C CA . ILE A 1 89 ? 19.195 -2.718 -11.150 1.00 92.25 89 ILE A CA 1
ATOM 681 C C . ILE A 1 89 ? 18.046 -3.617 -11.603 1.00 92.25 89 ILE A C 1
ATOM 683 O O . ILE A 1 89 ? 17.332 -3.301 -12.553 1.00 92.25 89 ILE A O 1
ATOM 687 N N . LYS A 1 90 ? 17.826 -4.713 -10.867 1.00 94.38 90 LYS A N 1
ATOM 688 C CA . LYS A 1 90 ? 16.741 -5.682 -11.111 1.00 94.38 90 LYS A CA 1
ATOM 689 C C . LYS A 1 90 ? 15.484 -5.429 -10.284 1.00 94.38 90 LYS A C 1
ATOM 691 O O . LYS A 1 90 ? 14.451 -6.032 -10.556 1.00 94.38 90 LYS A O 1
ATOM 696 N N . THR A 1 91 ? 15.554 -4.587 -9.256 1.00 95.69 91 THR A N 1
ATOM 697 C CA . THR A 1 91 ? 14.451 -4.384 -8.312 1.00 95.69 91 THR A CA 1
ATOM 698 C C . THR A 1 91 ? 14.148 -2.912 -8.081 1.00 95.69 91 THR A C 1
ATOM 700 O O . THR A 1 91 ? 14.998 -2.051 -8.272 1.00 95.69 91 THR A O 1
ATOM 703 N N . PHE A 1 92 ? 12.916 -2.599 -7.679 1.00 94.62 92 PHE A N 1
ATOM 704 C CA . PHE A 1 92 ? 12.532 -1.221 -7.364 1.00 94.62 92 PHE A CA 1
ATOM 705 C C . PHE A 1 92 ? 11.522 -1.128 -6.215 1.00 94.62 92 PHE A C 1
ATOM 707 O O . PHE A 1 92 ? 10.777 -2.072 -5.924 1.00 94.62 92 PHE A O 1
ATOM 714 N N . SER A 1 93 ? 11.468 0.044 -5.574 1.00 94.44 93 SER A N 1
ATOM 715 C CA . SER A 1 93 ? 10.386 0.404 -4.657 1.00 94.44 93 SER A CA 1
ATOM 716 C C . SER A 1 93 ? 9.235 1.060 -5.417 1.00 94.44 93 SER A C 1
ATOM 718 O O . SER A 1 93 ? 9.434 2.032 -6.140 1.00 94.44 93 SER A O 1
ATOM 720 N N . CYS A 1 94 ? 8.022 0.534 -5.240 1.00 92.94 94 CYS A N 1
ATOM 721 C CA . CYS A 1 94 ? 6.820 1.044 -5.905 1.00 92.94 94 CYS A CA 1
ATOM 722 C C . CYS A 1 94 ? 6.123 2.192 -5.155 1.00 92.94 94 CYS A C 1
ATOM 724 O O . CYS A 1 94 ? 5.133 2.714 -5.652 1.00 92.94 94 CYS A O 1
ATOM 726 N N . GLY A 1 95 ? 6.588 2.561 -3.957 1.00 92.12 95 GLY A N 1
ATOM 727 C CA . GLY A 1 95 ? 5.956 3.598 -3.130 1.00 92.12 95 GLY A CA 1
ATOM 728 C C . GLY A 1 95 ? 4.686 3.172 -2.375 1.00 92.12 95 GLY A C 1
ATOM 729 O O . GLY A 1 95 ? 4.261 3.886 -1.472 1.00 92.12 95 GLY A O 1
ATOM 730 N N . GLU A 1 96 ? 4.109 2.006 -2.669 1.00 91.69 96 GLU A N 1
ATOM 731 C CA . GLU A 1 96 ? 2.982 1.449 -1.902 1.00 91.69 96 GLU A CA 1
ATOM 732 C C . GLU A 1 96 ? 3.448 0.875 -0.548 1.00 91.69 96 GLU A C 1
ATOM 734 O O . GLU A 1 96 ? 4.618 0.492 -0.419 1.00 91.69 96 GLU A O 1
ATOM 739 N N . PRO A 1 97 ? 2.568 0.770 0.471 1.00 93.62 97 PRO A N 1
ATOM 740 C CA . PRO A 1 97 ? 2.883 0.082 1.722 1.00 93.62 97 PRO A CA 1
ATOM 741 C C . PRO A 1 97 ? 3.358 -1.348 1.457 1.00 93.62 97 PRO A C 1
ATOM 743 O O . PRO A 1 97 ? 2.754 -2.062 0.668 1.00 93.62 97 PRO A O 1
ATOM 746 N N . CYS A 1 98 ? 4.426 -1.772 2.127 1.00 95.06 98 CYS A N 1
ATOM 747 C CA . CYS A 1 98 ? 5.117 -3.029 1.865 1.00 95.06 98 CYS A CA 1
ATOM 748 C C . CYS A 1 98 ? 4.220 -4.268 2.007 1.00 95.06 98 CYS A C 1
ATOM 750 O O . CYS A 1 98 ? 4.308 -5.196 1.208 1.00 95.06 98 CYS A O 1
ATOM 752 N N . GLY A 1 99 ? 3.394 -4.332 3.053 1.00 92.62 99 GLY A N 1
ATOM 753 C CA . GLY A 1 99 ? 2.372 -5.368 3.208 1.00 92.62 99 GLY A CA 1
ATOM 754 C C . GLY A 1 99 ? 2.874 -6.800 3.449 1.00 92.62 99 GLY A C 1
ATOM 755 O O . GLY A 1 99 ? 2.042 -7.675 3.703 1.00 92.62 99 GLY A O 1
ATOM 756 N N . LYS A 1 100 ? 4.190 -7.067 3.418 1.00 93.19 100 LYS A N 1
ATOM 757 C CA . LYS A 1 100 ? 4.744 -8.395 3.734 1.00 93.19 100 LYS A CA 1
ATOM 758 C C . LYS A 1 100 ? 4.508 -8.772 5.191 1.00 93.19 100 LYS A C 1
ATOM 760 O O . LYS A 1 100 ? 4.515 -7.915 6.072 1.00 93.19 100 LYS A O 1
ATOM 765 N N . LEU A 1 101 ? 4.313 -10.064 5.437 1.00 93.69 101 LEU A N 1
ATOM 766 C CA . LEU A 1 101 ? 4.134 -10.613 6.777 1.00 93.69 101 LEU A CA 1
ATOM 767 C C . LEU A 1 101 ? 5.446 -10.505 7.570 1.00 93.69 101 LEU A C 1
ATOM 769 O O . LEU A 1 101 ? 6.500 -10.899 7.075 1.00 93.69 101 LEU A O 1
ATOM 773 N N . LEU A 1 102 ? 5.379 -9.948 8.779 1.00 94.69 102 LEU A N 1
ATOM 774 C CA . LEU A 1 102 ? 6.508 -9.867 9.705 1.00 94.69 102 LEU A CA 1
ATOM 775 C C . LEU A 1 102 ? 6.833 -11.252 10.282 1.00 94.69 102 LEU A C 1
ATOM 777 O O . LEU A 1 102 ? 5.997 -12.156 10.258 1.00 94.69 102 LEU A O 1
ATOM 781 N N . SER A 1 103 ? 8.014 -11.387 10.887 1.00 94.06 103 SER A N 1
ATOM 782 C CA . SER A 1 103 ? 8.503 -12.624 11.524 1.00 94.06 103 SER A CA 1
ATOM 783 C C . SER A 1 103 ? 7.534 -13.220 12.552 1.00 94.06 103 SER A C 1
ATOM 785 O O . SER A 1 103 ? 7.472 -14.433 12.707 1.00 94.06 103 SER A O 1
ATOM 787 N N . CYS A 1 104 ? 6.718 -12.384 13.202 1.00 92.12 104 CYS A N 1
ATOM 788 C CA . CYS A 1 104 ? 5.682 -12.825 14.138 1.00 92.12 104 CYS A CA 1
ATOM 789 C C . CYS A 1 104 ? 4.531 -13.631 13.501 1.00 92.12 104 CYS A C 1
ATOM 791 O O . CYS A 1 104 ? 3.689 -14.139 14.235 1.00 92.12 104 CYS A O 1
ATOM 793 N N . GLY A 1 105 ? 4.423 -13.682 12.168 1.00 93.56 105 GLY A N 1
ATOM 794 C CA . GLY A 1 105 ? 3.412 -14.459 11.440 1.00 93.56 105 GLY A CA 1
ATOM 795 C C . GLY A 1 105 ? 1.995 -13.868 11.400 1.00 93.56 105 GLY A C 1
ATOM 796 O O . GLY A 1 105 ? 1.143 -14.406 10.702 1.00 93.56 105 GLY A O 1
ATOM 797 N N . HIS A 1 106 ? 1.728 -12.758 12.097 1.00 92.12 106 HIS A N 1
ATOM 798 C CA . HIS A 1 106 ? 0.369 -12.201 12.227 1.00 92.12 106 HIS A CA 1
ATOM 799 C C . HIS A 1 106 ? 0.232 -10.760 11.721 1.00 92.12 106 HIS A C 1
ATOM 801 O O . HIS A 1 106 ? -0.824 -10.361 11.234 1.00 92.12 106 HIS A O 1
ATOM 807 N N . HIS A 1 107 ? 1.300 -9.969 11.814 1.00 91.19 107 HIS A N 1
ATOM 808 C CA . HIS A 1 107 ? 1.284 -8.552 11.461 1.00 91.19 107 HIS A CA 1
ATOM 809 C C . HIS A 1 107 ? 1.987 -8.308 10.131 1.00 91.19 107 HIS A C 1
ATOM 811 O O . HIS A 1 107 ? 2.971 -8.971 9.811 1.00 91.19 107 HIS A O 1
ATOM 817 N N . LYS A 1 108 ? 1.495 -7.337 9.360 1.00 93.75 108 LYS A N 1
ATOM 818 C CA . LYS A 1 108 ? 2.093 -6.922 8.086 1.00 93.75 108 LYS A CA 1
ATOM 819 C C . LYS A 1 108 ? 2.959 -5.678 8.270 1.00 93.75 108 LYS A C 1
ATOM 821 O O . LYS A 1 108 ? 2.632 -4.809 9.076 1.00 93.75 108 LYS A O 1
ATOM 826 N N . CYS A 1 109 ? 4.031 -5.573 7.491 1.00 93.00 109 CYS A N 1
ATOM 827 C CA . CYS A 1 109 ? 4.867 -4.383 7.423 1.00 93.00 109 CYS A CA 1
ATOM 828 C C . CYS A 1 109 ? 4.059 -3.199 6.873 1.00 93.00 109 CYS A C 1
ATOM 830 O O . CYS A 1 109 ? 3.491 -3.272 5.782 1.00 93.00 109 CYS A O 1
ATOM 832 N N . THR A 1 110 ? 4.027 -2.100 7.625 1.00 91.38 110 THR A N 1
ATOM 833 C CA . THR A 1 110 ? 3.314 -0.864 7.264 1.00 91.38 110 THR A CA 1
ATOM 834 C C . THR A 1 110 ? 4.224 0.207 6.665 1.00 91.38 110 THR A C 1
ATOM 836 O O . THR A 1 110 ? 3.730 1.243 6.226 1.00 91.38 110 THR A O 1
ATOM 839 N N . LYS A 1 111 ? 5.545 -0.023 6.629 1.00 91.19 111 LYS A N 1
ATOM 840 C CA . LYS A 1 111 ? 6.490 0.880 5.961 1.00 91.19 111 LYS A CA 1
ATOM 841 C C . LYS A 1 111 ? 6.211 0.910 4.461 1.00 91.19 111 LYS A C 1
ATOM 843 O O . LYS A 1 111 ? 5.722 -0.069 3.899 1.00 91.19 111 LYS A O 1
ATOM 848 N N . THR A 1 112 ? 6.574 2.006 3.804 1.00 93.81 112 THR A N 1
ATOM 849 C CA . THR A 1 112 ? 6.645 2.075 2.339 1.00 93.81 112 THR A CA 1
ATOM 850 C C . THR A 1 112 ? 7.507 0.935 1.803 1.00 93.81 112 THR A C 1
ATOM 852 O O . THR A 1 112 ? 8.455 0.532 2.476 1.00 93.81 112 THR A O 1
ATOM 855 N N . CYS A 1 113 ? 7.188 0.413 0.614 1.00 94.81 113 CYS A N 1
ATOM 856 C CA . CYS A 1 113 ? 7.987 -0.591 -0.082 1.00 94.81 113 CYS A CA 1
ATOM 857 C C . CYS A 1 113 ? 9.469 -0.222 0.032 1.00 94.81 113 CYS A C 1
ATOM 859 O O . CYS A 1 113 ? 9.885 0.867 -0.364 1.00 94.81 113 CYS A O 1
ATOM 861 N N . HIS A 1 114 ? 10.255 -1.106 0.624 1.00 93.75 114 HIS A N 1
ATOM 862 C CA . HIS A 1 114 ? 11.624 -0.799 0.990 1.00 93.75 114 HIS A CA 1
ATOM 863 C C . HIS A 1 114 ? 12.523 -1.973 0.658 1.00 93.75 114 HIS A C 1
ATOM 865 O O . HIS A 1 114 ? 12.069 -3.113 0.533 1.00 93.75 114 HIS A O 1
ATOM 871 N N . ASP A 1 115 ? 13.798 -1.651 0.510 1.00 91.69 115 ASP A N 1
ATOM 872 C CA . ASP A 1 115 ? 14.867 -2.628 0.558 1.00 91.69 115 ASP A CA 1
ATOM 873 C C . ASP A 1 115 ? 15.428 -2.659 1.988 1.00 91.69 115 ASP A C 1
ATOM 875 O O . ASP A 1 115 ? 15.317 -1.677 2.729 1.00 91.69 115 ASP A O 1
ATOM 879 N N . GLY A 1 116 ? 15.967 -3.796 2.411 1.00 90.00 116 GLY A N 1
ATOM 880 C CA . GLY A 1 116 ? 16.507 -3.985 3.759 1.00 90.00 116 GLY A CA 1
ATOM 881 C C . GLY A 1 116 ? 15.567 -4.670 4.765 1.00 90.00 116 GLY A C 1
ATOM 882 O O . GLY A 1 116 ? 14.502 -5.181 4.403 1.00 90.00 116 GLY A O 1
ATOM 883 N N . PRO A 1 117 ? 15.983 -4.736 6.044 1.00 92.31 117 PRO A N 1
ATOM 884 C CA . PRO A 1 117 ? 15.358 -5.593 7.044 1.00 92.31 117 PRO A CA 1
ATOM 885 C C . PRO A 1 117 ? 13.948 -5.130 7.419 1.00 92.31 117 PRO A C 1
ATOM 887 O O . PRO A 1 117 ? 13.648 -3.934 7.505 1.00 92.31 117 PRO A O 1
ATOM 890 N N . TYR A 1 118 ? 13.080 -6.105 7.680 1.00 92.00 118 TYR A N 1
ATOM 891 C CA . TYR A 1 118 ? 11.744 -5.851 8.205 1.00 92.00 118 TYR A CA 1
ATOM 892 C C . TYR A 1 118 ? 11.830 -5.415 9.669 1.00 92.00 118 TYR A C 1
ATOM 894 O O . TYR A 1 118 ? 12.647 -5.960 10.409 1.00 92.00 118 TYR A O 1
ATOM 902 N N . PRO A 1 119 ? 11.013 -4.437 10.100 1.00 89.44 119 PRO A N 1
ATOM 903 C CA . PRO A 1 119 ? 10.942 -4.078 11.508 1.00 89.44 119 PRO A CA 1
ATOM 904 C C . PRO A 1 119 ? 10.360 -5.233 12.326 1.00 89.44 119 PRO A C 1
ATOM 906 O O . PRO A 1 119 ? 9.496 -5.969 11.841 1.00 89.44 119 PRO A O 1
ATOM 909 N N . ASP A 1 120 ? 10.768 -5.327 13.586 1.00 90.31 120 ASP A N 1
ATOM 910 C CA . ASP A 1 120 ? 10.143 -6.255 14.517 1.00 90.31 120 ASP A CA 1
ATOM 911 C C . ASP A 1 120 ? 8.681 -5.886 14.766 1.00 90.31 120 ASP A C 1
ATOM 913 O O . ASP A 1 120 ? 8.237 -4.740 14.612 1.00 90.31 120 ASP A O 1
ATOM 917 N N . CYS A 1 121 ? 7.899 -6.887 15.158 1.00 89.25 121 CYS A N 1
ATOM 918 C CA . CYS A 1 121 ? 6.519 -6.654 15.530 1.00 89.25 121 CYS A CA 1
ATOM 919 C C . CYS A 1 121 ? 6.466 -5.858 16.844 1.00 89.25 121 CYS A C 1
ATOM 921 O O . CYS A 1 121 ? 6.893 -6.327 17.900 1.00 89.25 121 CYS A O 1
ATOM 923 N N . LEU A 1 122 ? 5.874 -4.664 16.775 1.00 84.69 122 LEU A N 1
ATOM 924 C CA . LEU A 1 122 ? 5.707 -3.759 17.919 1.00 84.69 122 LEU A CA 1
ATOM 925 C C . LEU A 1 122 ? 4.812 -4.338 19.025 1.00 84.69 122 LEU A C 1
ATOM 927 O O . LEU A 1 122 ? 4.829 -3.860 20.153 1.00 84.69 122 LEU A O 1
ATOM 931 N N . PHE A 1 123 ? 4.022 -5.364 18.706 1.00 84.88 123 PHE A N 1
ATOM 932 C CA . PHE A 1 123 ? 3.106 -6.005 19.645 1.00 84.88 123 PHE A CA 1
ATOM 933 C C . PHE A 1 123 ? 3.690 -7.256 20.299 1.00 84.88 123 PHE A C 1
ATOM 935 O O . PHE A 1 123 ? 2.978 -7.884 21.082 1.00 84.88 123 PHE A O 1
ATOM 942 N N . LEU A 1 124 ? 4.941 -7.632 20.005 1.00 87.06 124 LEU A N 1
ATOM 943 C CA . LEU A 1 124 ? 5.609 -8.734 20.701 1.00 87.06 124 LEU A CA 1
ATOM 944 C C . LEU A 1 124 ? 5.716 -8.455 22.208 1.00 87.06 124 LEU A C 1
ATOM 946 O O . LEU A 1 124 ? 5.800 -7.288 22.602 1.00 87.06 124 LEU A O 1
ATOM 950 N N . PRO A 1 125 ? 5.731 -9.501 23.056 1.00 85.19 125 PRO A N 1
ATOM 951 C CA . PRO A 1 125 ? 5.829 -9.323 24.499 1.00 85.19 125 PRO A CA 1
ATOM 952 C C . PRO A 1 125 ? 7.046 -8.488 24.940 1.00 85.19 125 PRO A C 1
ATOM 954 O O . PRO A 1 125 ? 6.936 -7.567 25.746 1.00 85.19 125 PRO A O 1
ATOM 957 N N . GLU A 1 126 ? 8.200 -8.717 24.328 1.00 84.62 126 GLU A N 1
ATOM 958 C CA . GLU A 1 126 ? 9.431 -7.960 24.596 1.00 84.62 126 GLU A CA 1
ATOM 959 C C . GLU A 1 126 ? 9.355 -6.469 24.213 1.00 84.62 126 GLU A C 1
ATOM 961 O O . GLU A 1 126 ? 10.038 -5.642 24.811 1.00 84.62 126 GLU A O 1
ATOM 966 N N . ASN A 1 127 ? 8.466 -6.107 23.283 1.00 81.31 127 ASN A N 1
ATOM 967 C CA . ASN A 1 127 ? 8.327 -4.749 22.749 1.00 81.31 127 ASN A CA 1
ATOM 968 C C . ASN A 1 127 ? 7.137 -3.972 23.340 1.00 81.31 127 ASN A C 1
ATOM 970 O O . ASN A 1 127 ? 6.893 -2.830 22.951 1.00 81.31 127 ASN A O 1
ATOM 974 N N . CYS A 1 128 ? 6.368 -4.570 24.257 1.00 78.50 128 CYS A N 1
ATOM 975 C CA . CYS A 1 128 ? 5.069 -4.039 24.676 1.00 78.50 128 CYS A CA 1
ATOM 976 C C . CYS A 1 128 ? 4.916 -3.944 26.204 1.00 78.50 128 CYS A C 1
ATOM 978 O O . CYS A 1 128 ? 4.091 -4.605 26.818 1.00 78.50 128 CYS A O 1
ATOM 980 N N . ASN A 1 129 ? 5.684 -3.068 26.842 1.00 81.50 129 ASN A N 1
ATOM 981 C CA . ASN A 1 129 ? 5.629 -2.826 28.292 1.00 81.50 129 ASN A CA 1
ATOM 982 C C . ASN A 1 129 ? 4.664 -1.695 28.695 1.00 81.50 129 ASN A C 1
ATOM 984 O O . ASN A 1 129 ? 4.840 -1.052 29.728 1.00 81.50 129 ASN A O 1
ATOM 988 N N . THR A 1 130 ? 3.669 -1.384 27.867 1.00 82.88 130 THR A N 1
ATOM 989 C CA . THR A 1 130 ? 2.713 -0.306 28.137 1.00 82.88 130 THR A CA 1
ATOM 990 C C . THR A 1 130 ? 1.287 -0.811 28.034 1.00 82.88 130 THR A C 1
ATOM 992 O O . THR A 1 130 ? 0.965 -1.720 27.274 1.00 82.88 130 THR A O 1
ATOM 995 N N . CYS A 1 131 ? 0.415 -0.202 28.829 1.00 85.75 131 CYS A N 1
ATOM 996 C CA . CYS A 1 131 ? -1.019 -0.389 28.747 1.00 85.75 131 CYS A CA 1
ATOM 997 C C . CYS A 1 131 ? -1.514 -0.113 27.318 1.00 85.75 131 CYS A C 1
ATOM 999 O O . CYS A 1 131 ? -0.998 0.779 26.647 1.00 85.75 131 CYS A O 1
ATOM 1001 N N . ALA A 1 132 ? -2.589 -0.778 26.897 1.00 81.19 132 ALA A N 1
ATOM 1002 C CA . ALA A 1 132 ? -3.282 -0.540 25.631 1.00 81.19 132 ALA A CA 1
ATOM 1003 C C . ALA A 1 132 ? -3.641 0.941 25.367 1.00 81.19 132 ALA A C 1
ATOM 1005 O O . ALA A 1 132 ? -3.824 1.347 24.219 1.00 81.19 132 ALA A O 1
ATOM 1006 N N . CYS A 1 133 ? -3.762 1.769 26.414 1.00 80.75 133 CYS A N 1
ATOM 1007 C CA . CYS A 1 133 ? -3.993 3.212 26.286 1.00 80.75 133 CYS A CA 1
ATOM 1008 C C . CYS A 1 133 ? -2.715 4.055 26.121 1.00 80.75 133 CYS A C 1
ATOM 1010 O O . CYS A 1 133 ? -2.818 5.266 25.943 1.00 80.75 133 CYS A O 1
ATOM 1012 N N . GLY A 1 134 ? -1.529 3.457 26.241 1.00 82.19 134 GLY A N 1
ATOM 1013 C CA . GLY A 1 134 ? -0.218 4.108 26.170 1.00 82.19 134 GLY A CA 1
ATOM 1014 C C . GLY A 1 134 ? 0.164 4.955 27.392 1.00 82.19 134 GLY A C 1
ATOM 1015 O O . GLY A 1 134 ? 1.302 5.395 27.495 1.00 82.19 134 GLY A O 1
ATOM 1016 N N . LYS A 1 135 ? -0.752 5.186 28.346 1.00 81.12 135 LYS A N 1
ATOM 1017 C CA . LYS A 1 135 ? -0.549 6.120 29.476 1.00 81.12 135 LYS A CA 1
ATOM 1018 C C . LYS A 1 135 ? 0.135 5.503 30.704 1.00 81.12 135 LYS A C 1
ATOM 1020 O O . LYS A 1 135 ? 0.251 6.163 31.738 1.00 81.12 135 LYS A O 1
ATOM 1025 N N . THR A 1 136 ? 0.424 4.205 30.717 1.00 84.25 136 THR A N 1
ATOM 1026 C CA . THR A 1 136 ? 0.900 3.505 31.926 1.00 84.25 136 THR A CA 1
ATOM 1027 C C . THR A 1 136 ? 1.842 2.382 31.529 1.00 84.25 136 THR A C 1
ATOM 1029 O O . THR A 1 136 ? 1.463 1.551 30.712 1.00 84.25 136 THR A O 1
ATOM 1032 N N . ILE A 1 137 ? 3.055 2.383 32.082 1.00 85.50 137 ILE A N 1
ATOM 1033 C CA . ILE A 1 137 ? 4.032 1.299 31.920 1.00 85.50 137 ILE A CA 1
ATOM 1034 C C . ILE A 1 137 ? 3.577 0.131 32.799 1.00 85.50 137 ILE A C 1
ATOM 1036 O O . ILE A 1 137 ? 3.160 0.348 33.936 1.00 85.50 137 ILE A O 1
ATOM 1040 N N . MET A 1 138 ? 3.595 -1.077 32.251 1.00 79.06 138 MET A N 1
ATOM 1041 C CA . MET A 1 138 ? 3.072 -2.298 32.858 1.00 79.06 138 MET A CA 1
ATOM 1042 C C . MET A 1 138 ? 4.082 -3.425 32.645 1.00 79.06 138 MET A C 1
ATOM 1044 O O . MET A 1 138 ? 4.764 -3.462 31.618 1.00 79.06 138 MET A O 1
ATOM 1048 N N . ASP A 1 139 ? 4.151 -4.358 33.590 1.00 74.38 139 ASP A N 1
ATOM 1049 C CA . ASP A 1 139 ? 4.926 -5.578 33.397 1.00 74.38 139 ASP A CA 1
ATOM 1050 C C . ASP A 1 139 ? 4.203 -6.500 32.403 1.00 74.38 139 ASP A C 1
ATOM 1052 O O . ASP A 1 139 ? 3.014 -6.787 32.556 1.00 74.38 139 ASP A O 1
ATOM 1056 N N . ASN A 1 140 ? 4.899 -6.929 31.349 1.00 66.44 140 ASN A N 1
ATOM 1057 C CA . ASN A 1 140 ? 4.302 -7.661 30.230 1.00 66.44 140 ASN A CA 1
ATOM 1058 C C . ASN A 1 140 ? 4.400 -9.191 30.379 1.00 66.44 140 ASN A C 1
ATOM 1060 O O . ASN A 1 140 ? 4.334 -9.937 29.403 1.00 66.44 140 ASN A O 1
ATOM 1064 N N . GLN A 1 141 ? 4.551 -9.673 31.614 1.00 65.56 141 GLN A N 1
ATOM 1065 C CA . GLN A 1 141 ? 4.787 -11.085 31.934 1.00 65.56 141 GLN A CA 1
ATOM 1066 C C . GLN A 1 141 ? 3.652 -12.047 31.548 1.00 65.56 141 GLN A C 1
ATOM 1068 O O . GLN A 1 141 ? 3.840 -13.258 31.612 1.00 65.56 141 GLN A O 1
ATOM 1073 N N . GLN A 1 142 ? 2.480 -11.549 31.148 1.00 74.06 142 GLN A N 1
ATOM 1074 C CA . GLN A 1 142 ? 1.323 -12.394 30.834 1.00 74.06 142 GLN A CA 1
ATOM 1075 C C . GLN A 1 142 ? 1.119 -12.666 29.339 1.00 74.06 142 GLN A C 1
ATOM 1077 O O . GLN A 1 142 ? 0.255 -13.470 28.993 1.00 74.06 142 GLN A O 1
ATOM 1082 N N . ARG A 1 143 ? 1.884 -12.023 28.446 1.00 85.75 143 ARG A N 1
ATOM 1083 C CA . ARG A 1 143 ? 1.737 -12.226 26.998 1.00 85.75 143 ARG A CA 1
ATOM 1084 C C . ARG A 1 143 ? 2.779 -13.214 26.491 1.00 85.75 143 ARG A C 1
ATOM 1086 O O . ARG A 1 143 ? 3.976 -13.035 26.682 1.00 85.75 143 ARG A O 1
ATOM 1093 N N . SER A 1 144 ? 2.302 -14.240 25.802 1.00 87.19 144 SER A N 1
ATOM 1094 C CA . SER A 1 144 ? 3.106 -15.249 25.111 1.00 87.19 144 SER A CA 1
ATOM 1095 C C . SER A 1 144 ? 3.271 -14.938 23.621 1.00 87.19 144 SER A C 1
ATOM 1097 O O . SER A 1 144 ? 4.216 -15.398 22.985 1.00 87.19 144 SER A O 1
ATOM 1099 N N . SER A 1 145 ? 2.362 -14.137 23.056 1.00 89.69 145 SER A N 1
ATOM 1100 C CA . SER A 1 145 ? 2.309 -13.848 21.629 1.00 89.69 145 SER A CA 1
ATOM 1101 C C . SER A 1 145 ? 1.889 -12.405 21.331 1.00 89.69 145 SER A C 1
ATOM 1103 O O . SER A 1 145 ? 1.305 -11.702 22.158 1.00 89.69 145 SER A O 1
ATOM 1105 N N . CYS A 1 146 ? 2.151 -11.958 20.099 1.00 88.44 146 CYS A N 1
ATOM 1106 C CA . CYS A 1 146 ? 1.761 -10.624 19.640 1.00 88.44 146 CYS A CA 1
ATOM 1107 C C . CYS A 1 146 ? 0.252 -10.441 19.396 1.00 88.44 146 CYS A C 1
ATOM 1109 O O . CYS A 1 146 ? -0.185 -9.307 19.213 1.00 88.44 146 CYS A O 1
ATOM 1111 N N . ILE A 1 147 ? -0.527 -11.526 19.399 1.00 89.25 147 ILE A N 1
ATOM 1112 C CA . ILE A 1 147 ? -1.989 -11.499 19.235 1.00 89.25 147 ILE A CA 1
ATOM 1113 C C . ILE A 1 147 ? -2.729 -11.597 20.572 1.00 89.25 147 ILE A C 1
ATOM 1115 O O . ILE A 1 147 ? -3.936 -11.364 20.620 1.00 89.25 147 ILE A O 1
ATOM 1119 N N . ASP A 1 148 ? -2.013 -11.899 21.659 1.00 87.19 148 ASP A N 1
ATOM 1120 C CA . ASP A 1 148 ? -2.575 -11.883 23.005 1.00 87.19 148 ASP A CA 1
ATOM 1121 C C . ASP A 1 148 ? -3.026 -10.461 23.346 1.00 87.19 148 ASP A C 1
ATOM 1123 O O . ASP A 1 148 ? -2.373 -9.480 22.962 1.00 87.19 148 ASP A O 1
ATOM 1127 N N . SER A 1 149 ? -4.126 -10.355 24.094 1.00 83.81 149 SER A N 1
ATOM 1128 C CA . SER A 1 149 ? -4.698 -9.068 24.498 1.00 83.81 149 SER A CA 1
ATOM 1129 C C . SER A 1 149 ? -3.658 -8.185 25.183 1.00 83.81 149 SER A C 1
ATOM 1131 O O . SER A 1 149 ? -2.881 -8.649 26.016 1.00 83.81 149 SER A O 1
ATOM 1133 N N . LEU A 1 150 ? -3.658 -6.897 24.838 1.00 83.31 150 LEU A N 1
ATOM 1134 C CA . LEU A 1 150 ? -2.784 -5.923 25.481 1.00 83.31 150 LEU A CA 1
ATOM 1135 C C . LEU A 1 150 ? -3.195 -5.728 26.947 1.00 83.31 150 LEU A C 1
ATOM 1137 O O . LEU A 1 150 ? -4.395 -5.742 27.248 1.00 83.31 150 LEU A O 1
ATOM 1141 N N . PRO A 1 151 ? -2.237 -5.509 27.861 1.00 82.75 151 PRO A N 1
ATOM 1142 C CA . PRO A 1 151 ? -2.559 -5.248 29.254 1.00 82.75 151 PRO A CA 1
ATOM 1143 C C . PRO A 1 151 ? -3.319 -3.921 29.381 1.00 82.75 151 PRO A C 1
ATOM 1145 O O . PRO A 1 151 ? -3.019 -2.940 28.698 1.00 82.75 151 PRO A O 1
ATOM 1148 N N . THR A 1 152 ? -4.305 -3.870 30.271 1.00 87.19 152 THR A N 1
ATOM 1149 C CA . THR A 1 152 ? -5.086 -2.661 30.572 1.00 87.19 152 THR A CA 1
ATOM 1150 C C . THR A 1 152 ? -4.776 -2.186 31.983 1.00 87.19 152 THR A C 1
ATOM 1152 O O . THR A 1 152 ? -4.695 -2.995 32.901 1.00 87.19 152 THR A O 1
ATOM 1155 N N . CYS A 1 153 ? -4.602 -0.880 32.174 1.00 87.62 153 CYS A N 1
ATOM 1156 C CA . CYS A 1 153 ? -4.403 -0.302 33.501 1.00 87.62 153 CYS A CA 1
ATOM 1157 C C . CYS A 1 153 ? -5.744 -0.042 34.200 1.00 87.62 153 CYS A C 1
ATOM 1159 O O . CYS A 1 153 ? -6.797 -0.022 33.574 1.00 87.62 153 CYS A O 1
ATOM 1161 N N . GLU A 1 154 ? -5.713 0.238 35.498 1.00 86.69 154 GLU A N 1
ATOM 1162 C CA . GLU A 1 154 ? -6.932 0.473 36.289 1.00 86.69 154 GLU A CA 1
ATOM 1163 C C . GLU A 1 154 ? -7.523 1.888 36.118 1.00 86.69 154 GLU A C 1
ATOM 1165 O O . GLU A 1 154 ? -8.547 2.224 36.713 1.00 86.69 154 GLU A O 1
ATOM 1170 N N . LYS A 1 155 ? -6.895 2.741 35.293 1.00 88.81 155 LYS A N 1
ATOM 1171 C CA . LYS A 1 155 ? -7.359 4.113 35.030 1.00 88.81 155 LYS A CA 1
ATOM 1172 C C . LYS A 1 155 ? -8.614 4.116 34.158 1.00 88.81 155 LYS A C 1
ATOM 1174 O O . LYS A 1 155 ? -8.874 3.177 33.408 1.00 88.81 155 LYS A O 1
ATOM 1179 N N . LEU A 1 156 ? -9.361 5.217 34.198 1.00 87.94 156 LEU A N 1
ATOM 1180 C CA . LEU A 1 156 ? -10.479 5.439 33.283 1.00 87.94 156 LEU A CA 1
ATOM 1181 C C . LEU A 1 156 ? -9.988 5.562 31.832 1.00 87.94 156 LEU A C 1
ATOM 1183 O O . LEU A 1 156 ? -8.902 6.077 31.561 1.00 87.94 156 LEU A O 1
ATOM 1187 N N . CYS A 1 157 ? -10.798 5.074 30.892 1.00 85.56 157 CYS A N 1
ATOM 1188 C CA . CYS A 1 157 ? -10.484 5.080 29.466 1.00 85.56 157 CYS A CA 1
ATOM 1189 C C . CYS A 1 157 ? -10.371 6.509 28.910 1.00 85.56 157 CYS A C 1
ATOM 1191 O O . CYS A 1 157 ? -9.420 6.819 28.192 1.00 85.56 157 CYS A O 1
ATOM 1193 N N . GLU A 1 158 ? -11.325 7.380 29.250 1.00 78.88 158 GLU A N 1
ATOM 1194 C CA . GLU A 1 158 ? -11.374 8.799 28.862 1.00 78.88 158 GLU A CA 1
ATOM 1195 C C . GLU A 1 158 ? -11.371 9.081 27.350 1.00 78.88 158 GLU A C 1
ATOM 1197 O O . GLU A 1 158 ? -11.336 10.238 26.935 1.00 78.88 158 GLU A O 1
ATOM 1202 N N . LYS A 1 159 ? -11.434 8.052 26.497 1.00 79.62 159 LYS A N 1
ATOM 1203 C CA . LYS A 1 159 ? -11.618 8.240 25.056 1.00 79.62 159 LYS A CA 1
ATOM 1204 C C . LYS A 1 159 ? -12.967 8.912 24.813 1.00 79.62 159 LYS A C 1
ATOM 1206 O O . LYS A 1 159 ? -13.975 8.516 25.401 1.00 79.62 159 LYS A O 1
ATOM 1211 N N . ILE A 1 160 ? -12.985 9.917 23.943 1.00 74.81 160 ILE A N 1
ATOM 1212 C CA . ILE A 1 160 ? -14.232 10.524 23.474 1.00 74.81 160 ILE A CA 1
ATOM 1213 C C . ILE A 1 160 ? -14.912 9.499 22.565 1.00 74.81 160 ILE A C 1
ATOM 1215 O O . ILE A 1 160 ? -14.317 9.055 21.581 1.00 74.81 160 ILE A O 1
ATOM 1219 N N . SER A 1 161 ? -16.122 9.076 22.933 1.00 61.59 161 SER A N 1
ATOM 1220 C CA . SER A 1 161 ? -16.879 8.106 22.146 1.00 61.59 161 SER A CA 1
ATOM 1221 C C . SER A 1 161 ? -17.219 8.692 20.778 1.00 61.59 161 SER A C 1
ATOM 1223 O O . SER A 1 161 ? -17.783 9.780 20.680 1.00 61.59 161 SER A O 1
ATOM 1225 N N . SER A 1 162 ? -16.903 7.940 19.725 1.00 56.12 162 SER A N 1
ATOM 1226 C CA . SER A 1 162 ? -17.405 8.152 18.364 1.00 56.12 162 SER A CA 1
ATOM 1227 C C . SER A 1 162 ? -18.693 7.365 18.090 1.00 56.12 162 SER A C 1
ATOM 1229 O O . SER A 1 162 ? -19.200 7.388 16.972 1.00 56.12 162 SER A O 1
ATOM 1231 N N . TYR A 1 163 ? -19.186 6.615 19.080 1.00 51.19 163 TYR A N 1
ATOM 1232 C CA . TYR A 1 163 ? -20.412 5.831 18.994 1.00 51.19 163 TYR A CA 1
ATOM 1233 C C . TYR A 1 163 ? -21.533 6.576 19.718 1.00 51.19 163 TYR A C 1
ATOM 1235 O O . TYR A 1 163 ? -21.526 6.703 20.944 1.00 51.19 163 TYR A O 1
ATOM 1243 N N . GLY A 1 164 ? -22.463 7.087 18.916 1.00 50.72 164 GLY A N 1
ATOM 1244 C CA . GLY A 1 164 ? -23.603 7.909 19.310 1.00 50.72 164 GLY A CA 1
ATOM 1245 C C . GLY A 1 164 ? -24.053 8.779 18.127 1.00 50.72 164 GLY A C 1
ATOM 1246 O O . GLY A 1 164 ? -23.308 8.908 17.151 1.00 50.72 164 GLY A O 1
ATOM 1247 N N . PRO A 1 165 ? -25.261 9.369 18.157 1.00 49.47 165 PRO A N 1
ATOM 1248 C CA . PRO A 1 165 ? -25.642 10.420 17.215 1.00 49.47 165 PRO A CA 1
ATOM 1249 C C . PRO A 1 165 ? -24.566 11.516 17.195 1.00 49.47 165 PRO A C 1
ATOM 1251 O O . PRO A 1 165 ? -23.950 11.772 18.224 1.00 49.47 165 PRO A O 1
ATOM 1254 N N . ILE A 1 166 ? -24.377 12.189 16.055 1.00 49.75 166 ILE A N 1
ATOM 1255 C CA . ILE A 1 166 ? -23.332 13.204 15.762 1.00 49.75 166 ILE A CA 1
ATOM 1256 C C . ILE A 1 166 ? -23.100 14.278 16.856 1.00 49.75 166 ILE A C 1
ATOM 1258 O O . ILE A 1 166 ? -22.074 14.951 16.847 1.00 49.75 166 ILE A O 1
ATOM 1262 N N . ASN A 1 167 ? -24.004 14.413 17.829 1.00 48.41 167 ASN A N 1
ATOM 1263 C CA . ASN A 1 167 ? -23.961 15.407 18.897 1.00 48.41 167 ASN A CA 1
ATOM 1264 C C . ASN A 1 167 ? -23.730 14.836 20.310 1.00 48.41 167 ASN A C 1
ATOM 1266 O O . ASN A 1 167 ? -23.757 15.610 21.260 1.00 48.41 167 ASN A O 1
ATOM 1270 N N . ASP A 1 168 ? -23.495 13.530 20.471 1.00 53.84 168 ASP A N 1
ATOM 1271 C CA . ASP A 1 168 ? -23.380 12.879 21.788 1.00 53.84 168 ASP A CA 1
ATOM 1272 C C . ASP A 1 168 ? -21.945 12.407 22.087 1.00 53.84 168 ASP A C 1
ATOM 1274 O O . ASP A 1 168 ? -21.671 11.256 22.441 1.00 53.84 168 ASP A O 1
ATOM 1278 N N . HIS A 1 169 ? -20.998 13.330 21.896 1.00 61.25 169 HIS A N 1
ATOM 1279 C CA . HIS A 1 169 ? -19.592 13.143 22.242 1.00 61.25 169 HIS A CA 1
ATOM 1280 C C . HIS A 1 169 ? -19.446 13.147 23.764 1.00 61.25 169 HIS A C 1
ATOM 1282 O O . HIS A 1 169 ? -19.321 14.199 24.390 1.00 61.25 169 HIS A O 1
ATOM 1288 N N . HIS A 1 170 ? -19.444 11.967 24.371 1.00 68.50 170 HIS A N 1
ATOM 1289 C CA . HIS A 1 170 ? -19.184 11.818 25.796 1.00 68.50 170 HIS A CA 1
ATOM 1290 C C . HIS A 1 170 ? -17.848 11.115 26.034 1.00 68.50 170 HIS A C 1
ATOM 1292 O O . HIS A 1 170 ? -17.413 10.242 25.279 1.00 68.50 170 HIS A O 1
ATOM 1298 N N . GLN A 1 171 ? -17.184 11.510 27.115 1.00 77.56 171 GLN A N 1
ATOM 1299 C CA . GLN A 1 171 ? -15.962 10.877 27.585 1.00 77.56 171 GLN A CA 1
ATOM 1300 C C . GLN A 1 171 ? -16.296 9.517 28.208 1.00 77.56 171 GLN A C 1
ATOM 1302 O O . GLN A 1 171 ? -17.119 9.427 29.125 1.00 77.56 171 GLN A O 1
ATOM 1307 N N . CYS A 1 172 ? -15.653 8.456 27.718 1.00 81.25 172 CYS A N 1
ATOM 1308 C CA . CYS A 1 172 ? -15.806 7.114 28.263 1.00 81.25 172 CYS A CA 1
ATOM 1309 C C . CYS A 1 172 ? -15.381 7.089 29.738 1.00 81.25 172 CYS A C 1
ATOM 1311 O O . CYS A 1 172 ? -14.232 7.387 30.071 1.00 81.25 172 CYS A O 1
ATOM 1313 N N . SER A 1 173 ? -16.312 6.710 30.617 1.00 83.62 173 SER A N 1
ATOM 1314 C CA . SER A 1 173 ? -16.074 6.551 32.057 1.00 83.62 173 SER A CA 1
ATOM 1315 C C . SER A 1 173 ? -15.912 5.091 32.484 1.00 83.62 173 SER A C 1
ATOM 1317 O O . SER A 1 173 ? -15.991 4.800 33.673 1.00 83.62 173 SER A O 1
ATOM 1319 N N . ALA A 1 174 ? -15.729 4.166 31.538 1.00 85.19 174 ALA A N 1
ATOM 1320 C CA . ALA A 1 174 ? -15.334 2.799 31.858 1.00 85.19 174 ALA A CA 1
ATOM 1321 C C . ALA A 1 174 ? -13.850 2.752 32.256 1.00 85.19 174 ALA A C 1
ATOM 1323 O O . ALA A 1 174 ? -13.065 3.626 31.870 1.00 85.19 174 ALA A O 1
ATOM 1324 N N . GLN A 1 175 ? -13.461 1.708 32.992 1.00 88.88 175 GLN A N 1
ATOM 1325 C CA . GLN A 1 175 ? -12.050 1.365 33.180 1.00 88.88 175 GLN A CA 1
ATOM 1326 C C . GLN A 1 175 ? -11.374 1.104 31.827 1.00 88.88 175 GLN A C 1
ATOM 1328 O O . GLN A 1 175 ? -12.043 0.844 30.822 1.00 88.88 175 GLN A O 1
ATOM 1333 N N . CYS A 1 176 ? -10.046 1.219 31.784 1.00 89.31 176 CYS A N 1
ATOM 1334 C CA . CYS A 1 176 ? -9.278 0.962 30.576 1.00 89.31 176 CYS A CA 1
ATOM 1335 C 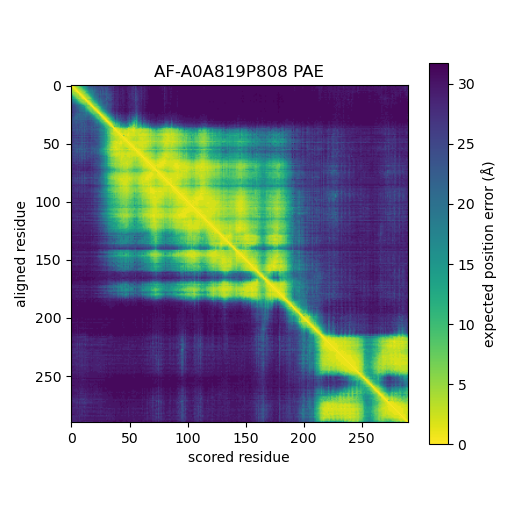C . CYS A 1 176 ? -9.618 -0.427 30.027 1.00 89.31 176 CYS A C 1
ATOM 1337 O O . CYS A 1 176 ? -9.641 -1.413 30.756 1.00 89.31 176 CYS A O 1
ATOM 1339 N N . HIS A 1 177 ? -9.895 -0.487 28.731 1.00 86.31 177 HIS A N 1
ATOM 1340 C CA . HIS A 1 177 ? -10.337 -1.699 28.063 1.00 86.31 177 HIS A CA 1
ATOM 1341 C C . HIS A 1 177 ? -9.681 -1.793 26.683 1.00 86.31 177 HIS A C 1
ATOM 1343 O O . HIS A 1 177 ? -9.279 -0.784 26.088 1.00 86.31 177 HIS A O 1
ATOM 1349 N N . ASN A 1 178 ? -9.607 -3.013 26.158 1.00 82.56 178 ASN A N 1
ATOM 1350 C CA . ASN A 1 178 ? -9.221 -3.262 24.774 1.00 82.56 178 ASN A CA 1
ATOM 1351 C C . ASN A 1 178 ? -10.417 -3.029 23.835 1.00 82.56 178 ASN A C 1
ATOM 1353 O O . ASN A 1 178 ? -11.571 -3.195 24.229 1.00 82.56 178 ASN A O 1
ATOM 1357 N N . GLY A 1 179 ? -10.149 -2.640 22.587 1.00 78.06 179 GLY A N 1
ATOM 1358 C CA . GLY A 1 179 ? -11.186 -2.489 21.561 1.00 78.06 179 GLY A CA 1
ATOM 1359 C C . GLY A 1 179 ? -12.070 -1.229 21.682 1.00 78.06 179 GLY A C 1
ATOM 1360 O O . GLY A 1 179 ? -11.673 -0.247 22.321 1.00 78.06 179 GLY A O 1
ATOM 1361 N N . PRO A 1 180 ? -13.232 -1.206 20.998 1.00 81.00 180 PRO A N 1
ATOM 1362 C CA . PRO A 1 180 ? -14.162 -0.073 21.002 1.00 81.00 180 PRO A CA 1
ATOM 1363 C C . PRO A 1 180 ? -14.796 0.154 22.381 1.00 81.00 180 PRO A C 1
ATOM 1365 O O . PRO A 1 180 ? -14.924 -0.775 23.176 1.00 81.00 180 PRO A O 1
ATOM 1368 N N . CYS A 1 181 ? -15.176 1.404 22.677 1.00 81.25 181 CYS A N 1
ATOM 1369 C CA . CYS A 1 181 ? -15.810 1.742 23.953 1.00 81.25 181 CYS A CA 1
ATOM 1370 C C . CYS A 1 181 ? -17.172 1.051 24.102 1.00 81.25 181 CYS A C 1
ATOM 1372 O O . CYS A 1 181 ? -17.936 1.024 23.134 1.00 81.25 181 CYS A O 1
ATOM 1374 N N . PRO A 1 182 ? -17.489 0.512 25.295 1.00 77.25 182 PRO A N 1
ATOM 1375 C CA . PRO A 1 182 ? -18.799 -0.068 25.548 1.00 77.25 182 PRO A CA 1
ATOM 1376 C C . PRO A 1 182 ? -19.889 1.010 25.434 1.00 77.25 182 PRO A C 1
ATOM 1378 O O . PRO A 1 182 ? -19.616 2.186 25.698 1.00 77.25 182 PRO A O 1
ATOM 1381 N N . PRO A 1 183 ? -21.126 0.635 25.061 1.00 72.38 183 PRO A N 1
ATOM 1382 C CA . PRO A 1 183 ? -22.237 1.575 24.999 1.00 72.38 183 PRO A CA 1
ATOM 1383 C C . PRO A 1 183 ? -22.459 2.237 26.363 1.00 72.38 183 PRO A C 1
ATOM 1385 O O . PRO A 1 183 ? -22.457 1.582 27.407 1.00 72.38 183 PRO A O 1
ATOM 1388 N N . CYS A 1 184 ? -22.643 3.554 26.353 1.00 67.94 184 CYS A N 1
ATOM 1389 C CA . CYS A 1 184 ? -22.859 4.336 27.562 1.00 67.94 184 CYS A CA 1
ATOM 1390 C C . CYS A 1 184 ? -24.354 4.403 27.897 1.00 67.94 184 CYS A C 1
ATOM 1392 O O . CYS A 1 184 ? -25.162 4.780 27.056 1.00 67.94 184 CYS A O 1
ATOM 1394 N N . ASN A 1 185 ? -24.716 4.074 29.141 1.00 60.25 185 ASN A N 1
ATOM 1395 C CA . ASN A 1 185 ? -26.093 4.135 29.650 1.00 60.25 185 ASN A CA 1
ATOM 1396 C C . ASN A 1 185 ? -26.379 5.432 30.439 1.00 60.25 185 ASN A C 1
ATOM 1398 O O . ASN A 1 185 ? -27.181 5.4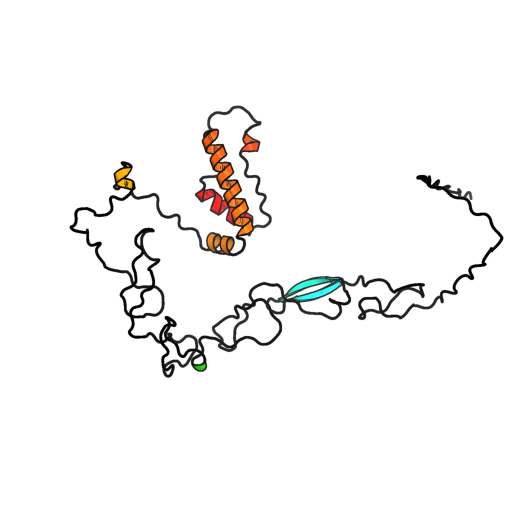43 31.374 1.00 60.25 185 ASN A O 1
ATOM 1402 N N . LYS A 1 186 ? -25.674 6.533 30.145 1.00 56.09 186 LYS A N 1
ATOM 1403 C CA . LYS A 1 186 ? -25.947 7.808 30.819 1.00 56.09 186 LYS A CA 1
ATOM 1404 C C . LYS A 1 186 ? -27.193 8.436 30.205 1.00 56.09 186 LYS A C 1
ATOM 1406 O O . LYS A 1 186 ? -27.141 8.994 29.116 1.00 56.09 186 LYS A O 1
ATOM 1411 N N . GLN A 1 187 ? -28.310 8.351 30.925 1.00 46.44 187 GLN A N 1
ATOM 1412 C CA . GLN A 1 187 ? -29.486 9.176 30.662 1.00 46.44 187 GLN A CA 1
ATOM 1413 C C . GLN A 1 187 ? -29.070 10.651 30.726 1.00 46.44 187 GLN A C 1
ATOM 1415 O O . GLN A 1 187 ? -28.432 11.080 31.690 1.00 46.44 187 GLN A O 1
ATOM 1420 N N . SER A 1 188 ? -29.395 11.418 29.686 1.00 41.53 188 SER A N 1
ATOM 1421 C CA . SER A 1 188 ? -29.107 12.849 29.604 1.00 41.53 188 SER A CA 1
ATOM 1422 C C . SER A 1 188 ? -29.742 13.575 30.792 1.00 41.53 188 SER A C 1
ATOM 1424 O O . SER A 1 188 ? -30.964 13.711 30.864 1.00 41.53 188 SER A O 1
ATOM 1426 N N . ILE A 1 189 ? -28.926 14.034 31.739 1.00 45.56 189 ILE A N 1
ATOM 1427 C CA . ILE A 1 189 ? -29.406 14.815 32.879 1.00 45.56 189 ILE A CA 1
ATOM 1428 C C . ILE A 1 189 ? -29.776 16.201 32.345 1.00 45.56 189 ILE A C 1
ATOM 1430 O O . ILE A 1 189 ? -28.911 17.016 32.024 1.00 45.56 189 ILE A O 1
ATOM 1434 N N . GLN A 1 190 ? -31.075 16.459 32.215 1.00 42.75 190 GLN A N 1
ATOM 1435 C CA . GLN A 1 190 ? -31.604 17.779 31.896 1.00 42.75 190 GLN A CA 1
ATOM 1436 C C . GLN A 1 190 ? -31.275 18.737 33.052 1.00 42.75 190 GLN A C 1
ATOM 1438 O O . GLN A 1 190 ? -31.720 18.548 34.183 1.00 42.75 190 GLN A O 1
ATOM 1443 N N . CYS A 1 191 ? -30.460 19.755 32.769 1.00 40.06 191 CYS A N 1
ATOM 1444 C CA . CYS A 1 191 ? -29.986 20.709 33.769 1.00 40.06 191 CYS A CA 1
ATOM 1445 C C . CYS A 1 191 ? -31.140 21.553 34.348 1.00 40.06 191 CYS A C 1
ATOM 1447 O O . CYS A 1 191 ? -31.952 22.111 33.609 1.00 40.06 191 CYS A O 1
ATOM 1449 N N . HIS A 1 192 ? -31.184 21.674 35.678 1.00 44.94 192 HIS A N 1
ATOM 1450 C CA . HIS A 1 192 ? -32.268 22.298 36.450 1.00 44.94 192 HIS A CA 1
ATOM 1451 C C . HIS A 1 192 ? -32.163 23.838 36.565 1.00 44.94 192 HIS A C 1
ATOM 1453 O O . HIS A 1 192 ? -32.925 24.456 37.299 1.00 44.94 192 HIS A O 1
ATOM 1459 N N . CYS A 1 193 ? -31.235 24.484 35.845 1.00 42.59 193 CYS A N 1
ATOM 1460 C CA . CYS A 1 193 ? -31.036 25.943 35.863 1.00 42.59 193 CYS A CA 1
ATOM 1461 C C . CYS A 1 193 ? -31.849 26.714 34.801 1.00 42.59 193 CYS A C 1
ATOM 1463 O O . CYS A 1 193 ? -31.598 27.894 34.567 1.00 42.59 193 CYS A O 1
ATOM 1465 N N . GLY A 1 194 ? -32.788 26.066 34.103 1.00 43.84 194 GLY A N 1
ATOM 1466 C CA . GLY A 1 194 ? -33.613 26.714 33.071 1.00 43.84 194 GLY A CA 1
ATOM 1467 C C . GLY A 1 194 ? -32.867 27.110 31.786 1.00 43.84 194 GLY A C 1
ATOM 1468 O O . GLY A 1 194 ? -33.501 27.529 30.821 1.00 43.84 194 GLY A O 1
ATOM 1469 N N . GLN A 1 195 ? -31.548 26.912 31.723 1.00 45.38 195 GLN A N 1
ATOM 1470 C CA . GLN A 1 195 ? -30.741 27.006 30.506 1.00 45.38 195 GLN A CA 1
ATOM 1471 C C . GLN A 1 195 ? -30.235 25.617 30.112 1.00 45.38 195 GLN A C 1
ATOM 1473 O O . GLN A 1 195 ? -29.038 25.358 30.023 1.00 45.38 195 GLN A O 1
ATOM 1478 N N . SER A 1 196 ? -31.165 24.689 29.881 1.00 40.94 196 SER A N 1
ATOM 1479 C CA . SER A 1 196 ? -30.845 23.587 28.978 1.00 40.94 196 SER A CA 1
ATOM 1480 C C . SER A 1 196 ? -30.705 24.199 27.588 1.00 40.94 196 SER A C 1
ATOM 1482 O O . SER A 1 196 ? -31.519 25.033 27.189 1.00 40.94 196 SER A O 1
ATOM 1484 N N . SER A 1 197 ? -29.614 23.868 26.903 1.00 44.25 197 SER A N 1
ATOM 1485 C CA . SER A 1 197 ? -29.290 24.338 25.561 1.00 44.25 197 SER A CA 1
ATOM 1486 C C . SER A 1 197 ? -30.533 24.283 24.678 1.00 44.25 197 SER A C 1
ATOM 1488 O O . SER A 1 197 ? -30.926 23.204 24.228 1.00 44.25 197 SER A O 1
ATOM 1490 N N . LYS A 1 198 ? -31.161 25.438 24.430 1.00 41.00 198 LYS A N 1
ATOM 1491 C CA . LYS A 1 198 ? -32.114 25.563 23.334 1.00 41.00 198 LYS A CA 1
ATOM 1492 C C . LYS A 1 198 ? -31.301 25.245 22.094 1.00 41.00 198 LYS A C 1
ATOM 1494 O O . LYS A 1 198 ? -30.506 26.065 21.644 1.00 41.00 198 LYS A O 1
ATOM 1499 N N . SER A 1 199 ? -31.423 24.009 21.620 1.00 50.28 199 SER A N 1
ATOM 1500 C CA . SER A 1 199 ? -30.873 23.608 20.337 1.00 50.28 199 SER A CA 1
ATOM 1501 C C . SER A 1 199 ? -31.285 24.674 19.330 1.00 50.28 199 SER A C 1
ATOM 1503 O O . SER A 1 199 ? -32.431 25.132 19.336 1.00 50.28 199 SER A O 1
ATOM 1505 N N . THR A 1 200 ? -30.354 25.082 18.476 1.00 45.03 200 THR A N 1
ATOM 1506 C CA . THR A 1 200 ? -30.594 26.010 17.366 1.00 45.03 200 THR A CA 1
ATOM 1507 C C . THR A 1 200 ? -31.844 25.636 16.558 1.00 45.03 200 THR A C 1
ATOM 1509 O O . THR A 1 200 ? -32.524 26.522 16.053 1.00 45.03 200 THR A O 1
ATOM 1512 N N . ALA A 1 201 ? -32.239 24.357 16.536 1.00 42.22 201 ALA A N 1
ATOM 1513 C CA . ALA A 1 201 ? -33.491 23.878 15.946 1.00 42.22 201 ALA A CA 1
ATOM 1514 C C . ALA A 1 201 ? -34.767 24.492 16.567 1.00 42.22 201 ALA A C 1
ATOM 1516 O O . ALA A 1 201 ? -35.716 24.793 15.845 1.00 42.22 201 ALA A O 1
ATOM 1517 N N . GLN A 1 202 ? -34.789 24.729 17.884 1.00 45.53 202 GLN A N 1
ATOM 1518 C CA . GLN A 1 202 ? -35.908 25.365 18.593 1.00 45.53 202 GLN A CA 1
ATOM 1519 C C . GLN A 1 202 ? -35.945 26.886 18.386 1.00 45.53 202 GLN A C 1
ATOM 1521 O O . GLN A 1 202 ? -37.023 27.473 18.408 1.00 45.53 202 GLN A O 1
ATOM 1526 N N . ALA A 1 203 ? -34.792 27.517 18.141 1.00 50.03 203 ALA A N 1
ATOM 1527 C CA . ALA A 1 203 ? -34.709 28.931 17.764 1.00 50.03 203 ALA A CA 1
ATOM 1528 C C . ALA A 1 203 ? -35.119 29.186 16.298 1.00 50.03 203 ALA A C 1
ATOM 1530 O O . ALA A 1 203 ? -35.414 30.320 15.935 1.00 50.03 203 ALA A O 1
ATOM 1531 N N . LEU A 1 204 ? -35.159 28.133 15.472 1.00 47.97 204 LEU A N 1
ATOM 1532 C CA . LEU A 1 204 ? -35.452 28.179 14.035 1.00 47.97 204 LEU A CA 1
ATOM 1533 C C . LEU A 1 204 ? -36.800 27.532 13.660 1.00 47.97 204 LEU A C 1
ATOM 1535 O O . LEU A 1 204 ? -37.059 27.303 12.482 1.00 47.97 204 LEU A O 1
ATOM 1539 N N . SER A 1 205 ? -37.655 27.212 14.639 1.00 41.22 205 SER A N 1
ATOM 1540 C CA . SER A 1 205 ? -38.975 26.587 14.421 1.00 41.22 205 SER A CA 1
ATOM 1541 C C . SER A 1 205 ? -38.944 25.278 13.610 1.00 41.22 205 SER A C 1
ATOM 1543 O O . SER A 1 205 ? -39.881 24.976 12.871 1.00 41.22 205 SER A O 1
ATOM 1545 N N . ILE A 1 206 ? -37.894 24.463 13.755 1.00 42.62 206 ILE A N 1
ATOM 1546 C CA . ILE A 1 206 ? -37.801 23.157 13.086 1.00 42.62 206 ILE A CA 1
ATOM 1547 C C . ILE A 1 206 ? -38.440 22.085 13.984 1.00 42.62 206 ILE A C 1
ATOM 1549 O O . ILE A 1 206 ? -38.065 21.912 15.143 1.00 42.62 206 ILE A O 1
ATOM 1553 N N . ASN A 1 207 ? -39.430 21.364 13.452 1.00 43.28 207 ASN A N 1
ATOM 1554 C CA . ASN A 1 207 ? -40.177 20.332 14.172 1.00 43.28 207 ASN A CA 1
ATOM 1555 C C . ASN A 1 207 ? -39.317 19.065 14.393 1.00 43.28 207 ASN A C 1
ATOM 1557 O O . ASN A 1 207 ? -38.997 18.356 13.441 1.00 43.28 207 ASN A O 1
ATOM 1561 N N . LEU A 1 208 ? -38.968 18.772 15.653 1.00 44.72 208 LEU A N 1
ATOM 1562 C CA . LEU A 1 208 ? -38.133 17.629 16.069 1.00 44.72 208 LEU A CA 1
ATOM 1563 C C . LEU A 1 208 ? -38.864 16.269 16.069 1.00 44.72 208 LEU A C 1
ATOM 1565 O O . LEU A 1 208 ? -38.233 15.249 16.327 1.00 44.72 208 LEU A O 1
ATOM 1569 N N . ASN A 1 209 ? -40.166 16.226 15.755 1.00 47.59 209 ASN A N 1
ATOM 1570 C CA . ASN A 1 209 ? -40.913 14.967 15.621 1.00 47.59 209 ASN A CA 1
ATOM 1571 C C . ASN A 1 209 ? -40.804 14.353 14.219 1.00 47.59 209 ASN A C 1
ATOM 1573 O O . ASN A 1 209 ? -41.428 13.328 13.948 1.00 47.59 209 ASN A O 1
ATOM 1577 N N . LYS A 1 210 ? -40.008 14.947 13.323 1.00 37.66 210 LYS A N 1
ATOM 1578 C CA . LYS A 1 210 ? -39.577 14.277 12.099 1.00 37.66 210 LYS A CA 1
ATOM 1579 C C . LYS A 1 210 ? -38.132 13.817 12.300 1.00 37.66 210 LYS A C 1
ATOM 1581 O O . LYS A 1 210 ? -37.291 14.666 12.598 1.00 37.66 210 LYS A O 1
ATOM 1586 N N . PRO A 1 211 ? -37.829 12.510 12.171 1.00 33.44 211 PRO A N 1
ATOM 1587 C CA . PRO A 1 211 ? -36.459 12.042 12.300 1.00 33.44 211 PRO A CA 1
ATOM 1588 C C . PRO A 1 211 ? -35.572 12.820 11.315 1.00 33.44 211 PRO A C 1
ATOM 1590 O O . PRO A 1 211 ? -35.995 13.043 10.172 1.00 33.44 211 PRO A O 1
ATOM 1593 N N . PRO A 1 212 ? -34.375 13.269 11.740 1.00 36.41 212 PRO A N 1
ATOM 1594 C CA . PRO A 1 212 ? -33.429 13.883 10.820 1.00 36.41 212 PRO A CA 1
ATOM 1595 C C . PRO A 1 212 ? -33.159 12.890 9.683 1.00 36.41 212 PRO A C 1
ATOM 1597 O O . PRO A 1 212 ? -33.090 11.686 9.956 1.00 36.41 212 PRO A O 1
ATOM 1600 N N . PRO A 1 213 ? -33.040 13.343 8.419 1.00 36.97 213 PRO A N 1
ATOM 1601 C CA . PRO A 1 213 ? -32.712 12.439 7.328 1.00 36.97 213 PRO A CA 1
ATOM 1602 C C . PRO A 1 213 ? -31.417 11.718 7.710 1.00 36.97 213 PRO A C 1
ATOM 1604 O O . PRO A 1 213 ? -30.418 12.348 8.059 1.00 36.97 213 PRO A O 1
ATOM 1607 N N . SER A 1 214 ? -31.520 10.393 7.775 1.00 45.97 214 SER A N 1
ATOM 1608 C CA . SER A 1 214 ? -30.536 9.465 8.324 1.00 45.97 214 SER A CA 1
ATOM 1609 C C . SER A 1 214 ? -29.119 9.797 7.872 1.00 45.97 214 SER A C 1
ATOM 1611 O O . SER A 1 214 ? -28.887 10.026 6.685 1.00 45.97 214 SER A O 1
ATOM 1613 N N . THR A 1 215 ? -28.179 9.770 8.819 1.00 47.25 215 THR A N 1
ATOM 1614 C CA . THR A 1 215 ? -26.736 9.785 8.570 1.00 47.25 215 THR A CA 1
ATOM 1615 C C . THR A 1 215 ? -26.413 8.892 7.379 1.00 47.25 215 THR A C 1
ATOM 1617 O O . THR A 1 215 ? -26.653 7.687 7.416 1.00 47.25 215 THR A O 1
ATOM 1620 N N . ILE A 1 216 ? -25.912 9.498 6.307 1.00 57.12 216 ILE A N 1
ATOM 1621 C CA . ILE A 1 216 ? -25.536 8.789 5.092 1.00 57.12 216 ILE A CA 1
ATOM 1622 C C . ILE A 1 216 ? -24.405 7.812 5.446 1.00 57.12 216 ILE A C 1
ATOM 1624 O O . ILE A 1 216 ? -23.291 8.228 5.765 1.00 57.12 216 ILE A O 1
ATOM 1628 N N . ALA A 1 217 ? -24.701 6.513 5.438 1.00 57.00 217 ALA A N 1
ATOM 1629 C CA . ALA A 1 217 ? -23.707 5.464 5.614 1.00 57.00 217 ALA A CA 1
ATOM 1630 C C . ALA A 1 217 ? -23.012 5.212 4.270 1.00 57.00 217 ALA A C 1
ATOM 1632 O O . ALA A 1 217 ? -23.579 4.587 3.376 1.00 57.00 217 ALA A O 1
ATOM 1633 N N . TYR A 1 218 ? -21.787 5.717 4.116 1.00 68.31 218 TYR A N 1
ATOM 1634 C CA . TYR A 1 218 ? -20.957 5.417 2.948 1.00 68.31 218 TYR A CA 1
ATOM 1635 C C . TYR A 1 218 ? -20.445 3.978 3.012 1.00 68.31 218 TYR A C 1
ATOM 1637 O O . TYR A 1 218 ? -20.093 3.478 4.083 1.00 68.31 218 TYR A O 1
ATOM 1645 N N . THR A 1 219 ? -20.353 3.308 1.865 1.00 78.06 219 THR A N 1
ATOM 1646 C CA . THR A 1 219 ? -19.790 1.958 1.820 1.00 78.06 219 THR A CA 1
ATOM 1647 C C . THR A 1 219 ? -18.294 1.966 2.145 1.00 78.06 219 THR A C 1
ATOM 1649 O O . THR A 1 219 ? -17.583 2.957 1.951 1.00 78.06 219 THR A O 1
ATOM 1652 N N . ASN A 1 220 ? -17.777 0.811 2.576 1.00 74.69 220 ASN A N 1
ATOM 1653 C CA . ASN A 1 220 ? -16.338 0.616 2.784 1.00 74.69 220 ASN A CA 1
ATOM 1654 C C . ASN A 1 220 ? -15.518 0.916 1.515 1.00 74.69 220 ASN A C 1
ATOM 1656 O O . ASN A 1 220 ? -14.361 1.330 1.613 1.00 74.69 220 ASN A O 1
ATOM 1660 N N . PHE A 1 221 ? -16.112 0.741 0.330 1.00 80.81 221 PHE A N 1
ATOM 1661 C CA . PHE A 1 221 ? -15.482 1.067 -0.946 1.00 80.81 221 PHE A CA 1
ATOM 1662 C C . PHE A 1 221 ? -15.310 2.582 -1.118 1.00 80.81 221 PHE A C 1
ATOM 1664 O O . PHE A 1 221 ? -14.189 3.032 -1.334 1.00 80.81 221 PHE A O 1
ATOM 1671 N N . LEU A 1 222 ? -16.364 3.379 -0.908 1.00 75.31 222 LEU A N 1
ATOM 1672 C CA . LEU A 1 222 ? -16.272 4.844 -0.969 1.00 75.31 222 LEU A CA 1
ATOM 1673 C C . LEU A 1 222 ? -15.242 5.394 0.018 1.00 75.31 222 LEU A C 1
ATOM 1675 O O . LEU A 1 222 ? -14.415 6.231 -0.339 1.00 75.31 222 LEU A O 1
ATOM 1679 N N . VAL A 1 223 ? -15.253 4.884 1.253 1.00 76.38 223 VAL A N 1
ATOM 1680 C CA . VAL A 1 223 ? -14.337 5.334 2.309 1.00 76.38 223 VAL A CA 1
ATOM 1681 C C . VAL A 1 223 ? -12.883 4.969 1.989 1.00 76.38 223 VAL A C 1
ATOM 1683 O O . VAL A 1 223 ? -11.984 5.787 2.190 1.00 76.38 223 VAL A O 1
ATOM 1686 N N . SER A 1 224 ? -12.625 3.756 1.492 1.00 65.75 224 SER A N 1
ATOM 1687 C CA . SER A 1 224 ? -11.268 3.322 1.130 1.00 65.75 224 SER A CA 1
ATOM 1688 C C . SER A 1 224 ? -10.740 4.044 -0.112 1.00 65.75 224 SER A C 1
ATOM 1690 O O . SER A 1 224 ? -9.597 4.505 -0.098 1.00 65.75 224 SER A O 1
ATOM 1692 N N . TYR A 1 225 ? -11.577 4.235 -1.135 1.00 78.38 225 TYR A N 1
ATOM 1693 C CA . TYR A 1 225 ? -11.235 4.996 -2.336 1.00 78.38 225 TYR A CA 1
ATOM 1694 C C . TYR A 1 225 ? -10.934 6.466 -2.008 1.00 78.38 225 TYR A C 1
ATOM 1696 O O . TYR A 1 225 ? -9.894 6.994 -2.408 1.00 78.38 225 TYR A O 1
ATOM 1704 N N . ALA A 1 226 ? -11.783 7.115 -1.201 1.00 75.81 226 ALA A N 1
ATOM 1705 C CA . ALA A 1 226 ? -11.598 8.512 -0.810 1.00 75.81 226 ALA A CA 1
ATOM 1706 C C . ALA A 1 226 ? -10.331 8.749 0.020 1.00 75.81 226 ALA A C 1
ATOM 1708 O O . ALA A 1 226 ? -9.661 9.768 -0.151 1.00 75.81 226 ALA A O 1
ATOM 1709 N N . ARG A 1 227 ? -9.956 7.791 0.878 1.00 75.81 227 ARG A N 1
ATOM 1710 C CA . ARG A 1 227 ? -8.688 7.844 1.624 1.00 75.81 227 ARG A CA 1
ATOM 1711 C C . ARG A 1 227 ? -7.470 7.696 0.716 1.00 75.81 227 ARG A C 1
ATOM 1713 O O . ARG A 1 227 ? -6.447 8.316 0.990 1.00 75.81 227 ARG A O 1
ATOM 1720 N N . ARG A 1 228 ? -7.573 6.894 -0.348 1.00 74.88 228 ARG A N 1
ATOM 1721 C CA . ARG A 1 228 ? -6.465 6.616 -1.272 1.00 74.88 228 ARG A CA 1
ATOM 1722 C C . ARG A 1 228 ? -6.244 7.731 -2.298 1.00 74.88 228 ARG A C 1
ATOM 1724 O O . ARG A 1 228 ? -5.101 8.006 -2.646 1.00 74.88 228 ARG A O 1
ATOM 1731 N N . TYR A 1 229 ? -7.307 8.409 -2.737 1.00 75.62 229 TYR A N 1
ATOM 1732 C CA . TYR A 1 229 ? -7.256 9.383 -3.836 1.00 75.62 229 TYR A CA 1
ATOM 1733 C C . TYR A 1 229 ? -7.864 10.743 -3.464 1.00 75.62 229 TYR A C 1
ATOM 1735 O O . TYR A 1 229 ? -8.649 11.321 -4.215 1.00 75.62 229 TYR A O 1
ATOM 1743 N N . LEU A 1 230 ? -7.479 11.286 -2.305 1.00 77.00 230 LEU A N 1
ATOM 1744 C CA . LEU A 1 230 ? -8.093 12.481 -1.710 1.00 77.00 230 LEU A CA 1
ATOM 1745 C C . LEU A 1 230 ? -8.145 13.700 -2.650 1.00 77.00 230 LEU A C 1
ATOM 1747 O O . LEU A 1 230 ? -9.158 14.393 -2.702 1.00 77.00 230 LEU A O 1
ATOM 1751 N N . GLN A 1 231 ? -7.076 13.968 -3.409 1.00 77.19 231 GLN A N 1
ATOM 1752 C CA . GLN A 1 231 ? -7.047 15.101 -4.348 1.00 77.19 231 GLN A CA 1
ATOM 1753 C C . GLN A 1 231 ? -8.036 14.914 -5.499 1.00 77.19 231 GLN A C 1
ATOM 1755 O O . GLN A 1 231 ? -8.722 15.855 -5.891 1.00 77.19 231 GLN A O 1
ATOM 1760 N N . ARG A 1 232 ? -8.158 13.685 -6.003 1.00 81.00 232 ARG A N 1
ATOM 1761 C CA . ARG A 1 232 ? -9.090 13.359 -7.078 1.00 81.00 232 ARG A CA 1
ATOM 1762 C C . ARG A 1 232 ? -10.538 13.415 -6.592 1.00 81.00 232 ARG A C 1
ATOM 1764 O O . ARG A 1 232 ? -11.373 14.009 -7.263 1.00 81.00 232 ARG A O 1
ATOM 1771 N N . VAL A 1 233 ? -10.810 12.9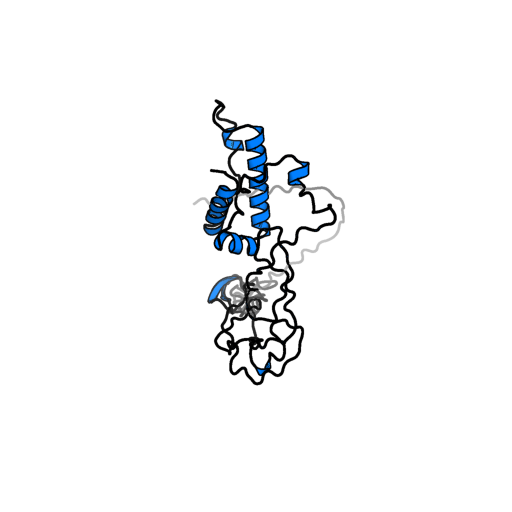09 -5.388 1.00 80.38 233 VAL A N 1
ATOM 1772 C CA . VAL A 1 233 ? -12.134 12.998 -4.750 1.00 80.38 233 VAL A CA 1
ATOM 1773 C C . VAL A 1 233 ? -12.576 14.444 -4.545 1.00 80.38 233 VAL A C 1
ATOM 1775 O O . VAL A 1 233 ? -13.720 14.759 -4.846 1.00 80.38 233 VAL A O 1
ATOM 1778 N N . ARG A 1 234 ? -11.681 15.353 -4.137 1.00 80.44 234 ARG A N 1
ATOM 1779 C CA . ARG A 1 234 ? -12.016 16.784 -4.011 1.00 80.44 234 ARG A CA 1
ATOM 1780 C C . ARG A 1 234 ? -12.474 17.404 -5.331 1.00 80.44 234 ARG A C 1
ATOM 1782 O O . ARG A 1 234 ? -13.431 18.171 -5.335 1.00 80.44 234 ARG A O 1
ATOM 1789 N N . VAL A 1 235 ? -11.816 17.063 -6.441 1.00 82.56 235 VAL A N 1
ATOM 1790 C CA . VAL A 1 235 ? -12.207 17.535 -7.781 1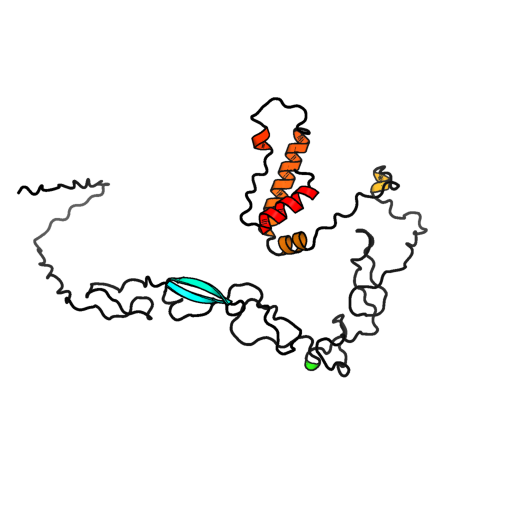.00 82.56 235 VAL A CA 1
ATOM 1791 C C . VAL A 1 235 ? -13.585 16.988 -8.167 1.00 82.56 235 VAL A C 1
ATOM 1793 O O . VAL A 1 235 ? -14.416 17.738 -8.675 1.00 82.56 235 VAL A O 1
ATOM 1796 N N . ILE A 1 236 ? -13.846 15.709 -7.879 1.00 78.62 236 ILE A N 1
ATOM 1797 C CA . ILE A 1 236 ? -15.134 15.060 -8.159 1.00 78.62 236 ILE A CA 1
ATOM 1798 C C . ILE A 1 236 ? -16.261 15.684 -7.323 1.00 78.62 236 ILE A C 1
ATOM 1800 O O . ILE A 1 236 ? -17.305 16.045 -7.862 1.00 78.62 236 ILE A O 1
ATOM 1804 N N . GLU A 1 237 ? -16.042 15.876 -6.021 1.00 81.38 237 GLU A N 1
ATOM 1805 C CA . GLU A 1 237 ? -17.018 16.503 -5.126 1.00 81.38 237 GLU A CA 1
ATOM 1806 C C . GLU A 1 237 ? -17.329 17.947 -5.520 1.00 81.38 237 GLU A C 1
ATOM 1808 O O . GLU A 1 237 ? -18.486 18.362 -5.475 1.00 81.38 237 GLU A O 1
ATOM 1813 N N . GLU A 1 238 ? -16.319 18.729 -5.903 1.00 80.94 238 GLU A N 1
ATOM 1814 C CA . GLU A 1 238 ? -16.529 20.115 -6.319 1.00 80.94 238 GLU A CA 1
ATOM 1815 C C . GLU A 1 238 ? -17.319 20.190 -7.631 1.00 80.94 238 GLU A C 1
ATOM 1817 O O . GLU A 1 238 ? -18.245 20.992 -7.761 1.00 80.94 238 GLU A O 1
ATOM 1822 N N . ALA A 1 239 ? -17.029 19.299 -8.581 1.00 78.56 239 ALA A N 1
ATOM 1823 C CA . ALA A 1 239 ? -17.806 19.172 -9.807 1.00 78.56 239 ALA A CA 1
ATOM 1824 C C . ALA A 1 239 ? -19.269 18.774 -9.526 1.00 78.56 239 ALA A C 1
ATOM 1826 O O . ALA A 1 239 ? -20.175 19.385 -10.091 1.00 78.56 239 ALA A O 1
ATOM 1827 N N . PHE A 1 240 ? -19.527 17.841 -8.603 1.00 81.75 240 PHE A N 1
ATOM 1828 C CA . PHE A 1 240 ? -20.889 17.465 -8.198 1.00 81.75 240 PHE A CA 1
ATOM 1829 C C . PHE A 1 240 ? -21.629 18.603 -7.492 1.00 81.75 240 PHE A C 1
ATOM 1831 O O . PHE A 1 240 ? -22.781 18.883 -7.820 1.00 81.75 240 PHE A O 1
ATOM 1838 N N . LYS A 1 241 ? -20.972 19.327 -6.576 1.00 80.94 241 LYS A N 1
ATOM 1839 C CA . LYS A 1 241 ? -21.553 20.515 -5.927 1.00 80.94 241 LYS A CA 1
ATOM 1840 C C . LYS A 1 241 ? -21.927 21.580 -6.951 1.00 80.94 241 LYS A C 1
ATOM 1842 O O . LYS A 1 241 ? -22.988 22.190 -6.838 1.00 80.94 241 LYS A O 1
ATOM 1847 N N . ASN A 1 242 ? -21.077 21.809 -7.948 1.00 78.31 242 ASN A N 1
ATOM 1848 C CA . ASN A 1 242 ? -21.353 22.774 -9.005 1.00 78.31 242 ASN A CA 1
ATOM 1849 C C . ASN A 1 242 ? -22.485 22.306 -9.926 1.00 78.31 242 ASN A C 1
ATOM 1851 O O . ASN A 1 242 ? -23.349 23.117 -10.254 1.00 78.31 242 ASN A O 1
ATOM 1855 N N . LEU A 1 243 ? -22.570 21.009 -10.231 1.00 74.69 243 LEU A N 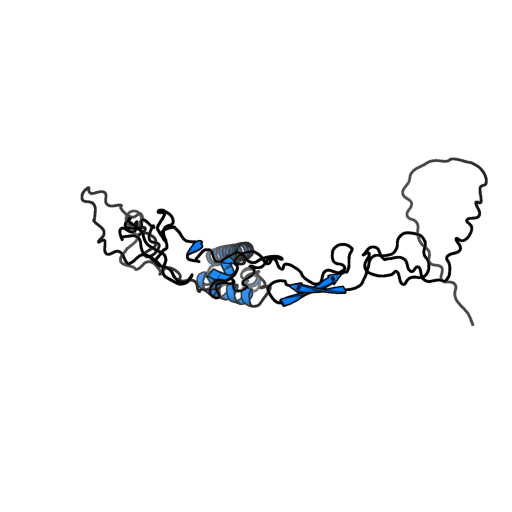1
ATOM 1856 C CA . LEU A 1 243 ? -23.693 20.427 -10.967 1.00 74.69 243 LEU A CA 1
ATOM 1857 C C . LEU A 1 243 ? -25.019 20.588 -10.202 1.00 74.69 243 LEU A C 1
ATOM 1859 O O . LEU A 1 243 ? -25.994 21.096 -10.750 1.00 74.69 243 LEU A O 1
ATOM 1863 N N . VAL A 1 244 ? -25.048 20.276 -8.902 1.00 78.38 244 VAL A N 1
ATOM 1864 C CA . VAL A 1 244 ? -26.238 20.474 -8.056 1.00 78.38 244 VAL A CA 1
ATOM 1865 C C . VAL A 1 244 ? -26.639 21.956 -7.992 1.00 78.38 244 VAL A C 1
ATOM 1867 O O . VAL A 1 244 ? -27.816 22.289 -8.139 1.00 78.38 244 VAL A O 1
ATOM 1870 N N . LYS A 1 245 ? -25.682 22.887 -7.874 1.00 77.56 245 LYS A N 1
ATOM 1871 C CA . LYS A 1 245 ? -25.950 24.341 -7.941 1.00 77.56 245 LYS A CA 1
ATOM 1872 C C . LYS A 1 245 ? -26.511 24.804 -9.294 1.00 77.56 245 LYS A C 1
ATOM 1874 O O . LYS A 1 245 ? -27.151 25.854 -9.352 1.00 77.56 245 LYS A O 1
ATOM 1879 N N . LEU A 1 246 ? -26.228 24.087 -10.382 1.00 68.25 246 LEU A N 1
ATOM 1880 C CA . LEU A 1 246 ? -26.795 24.362 -11.705 1.00 68.25 246 LEU A CA 1
ATOM 1881 C C . LEU A 1 246 ? -28.214 23.788 -11.805 1.00 68.25 246 LEU A C 1
ATOM 1883 O O . LEU A 1 246 ? -29.134 24.521 -12.156 1.00 68.25 246 LEU A O 1
ATOM 1887 N N . THR A 1 247 ? -28.428 22.537 -11.392 1.00 65.44 247 THR A N 1
ATOM 1888 C CA . THR A 1 247 ? -29.766 21.904 -11.397 1.00 65.44 247 THR A CA 1
ATOM 1889 C C . THR A 1 247 ? -30.776 22.626 -10.496 1.00 65.44 247 THR A C 1
ATOM 1891 O O . THR A 1 247 ? -31.940 22.770 -10.858 1.00 65.44 247 THR A O 1
ATOM 1894 N N . THR A 1 248 ? -30.334 23.173 -9.359 1.00 67.69 248 THR A N 1
ATOM 1895 C CA . THR A 1 248 ? -31.185 23.974 -8.459 1.00 67.69 248 THR A CA 1
ATOM 1896 C C . THR A 1 248 ? -31.512 25.364 -9.012 1.00 67.69 248 THR A C 1
ATOM 1898 O O . THR A 1 248 ? -32.538 25.928 -8.641 1.00 67.69 248 THR A O 1
ATOM 1901 N N . ARG A 1 249 ? -30.686 25.915 -9.917 1.00 61.81 249 ARG A N 1
ATOM 1902 C CA . ARG A 1 249 ? -30.933 27.209 -10.579 1.00 61.81 249 ARG A CA 1
ATOM 1903 C C . ARG A 1 249 ? -31.812 27.113 -11.825 1.00 61.81 249 ARG A C 1
ATOM 1905 O O . ARG A 1 249 ? -32.533 28.065 -12.099 1.00 61.81 249 ARG A O 1
ATOM 1912 N N . TYR A 1 250 ? -31.758 26.001 -12.554 1.00 57.72 250 TYR A N 1
ATOM 1913 C CA . TYR A 1 250 ? -32.516 25.816 -13.800 1.00 57.72 250 TYR A CA 1
ATOM 1914 C C . TYR A 1 250 ? -33.762 24.924 -13.654 1.00 57.72 250 TYR A C 1
ATOM 1916 O O . TYR A 1 250 ? -34.556 24.845 -14.585 1.00 57.72 250 TYR A O 1
ATOM 1924 N N . GLY A 1 251 ? -33.989 24.325 -12.477 1.00 51.00 251 GLY A N 1
ATOM 1925 C CA . GLY A 1 251 ? -35.155 23.483 -12.210 1.00 51.00 251 GLY A CA 1
ATOM 1926 C C . GLY A 1 251 ? -35.084 22.117 -12.905 1.00 51.00 251 GLY A C 1
ATOM 1927 O O . GLY A 1 251 ? -34.348 21.914 -13.866 1.00 51.00 251 GLY A O 1
ATOM 1928 N N . HIS A 1 252 ? -35.833 21.148 -12.376 1.00 48.62 252 HIS A N 1
ATOM 1929 C CA . HIS A 1 252 ? -35.894 19.774 -12.887 1.00 48.62 252 HIS A CA 1
ATOM 1930 C C . HIS A 1 252 ? -36.244 19.758 -14.398 1.00 48.62 252 HIS A C 1
ATOM 1932 O O . HIS A 1 252 ? -37.088 20.557 -14.812 1.00 48.62 252 HIS A O 1
ATOM 1938 N N . PRO A 1 253 ? -35.670 18.855 -15.224 1.00 48.97 253 PRO A N 1
ATOM 1939 C CA . PRO A 1 253 ? -35.779 18.853 -16.696 1.00 48.97 253 PRO A CA 1
ATOM 1940 C C . PRO A 1 253 ? -37.167 18.493 -17.267 1.00 48.97 253 PRO A C 1
ATOM 1942 O O . PRO A 1 253 ? -37.285 17.917 -18.344 1.00 48.97 253 PRO A O 1
ATOM 1945 N N . SER A 1 254 ? -38.251 18.835 -16.579 1.00 48.38 254 SER A N 1
ATOM 1946 C CA . SER A 1 254 ? -39.613 18.520 -17.007 1.00 48.38 254 SER A CA 1
ATOM 1947 C C . SER A 1 254 ? -40.196 19.522 -18.009 1.00 48.38 254 SER A C 1
ATOM 1949 O O . SER A 1 254 ? -41.301 19.288 -18.487 1.00 48.38 254 SER A O 1
ATOM 1951 N N . HIS A 1 255 ? -39.521 20.642 -18.313 1.00 46.41 255 HIS A N 1
ATOM 1952 C CA . HIS A 1 255 ? -40.131 21.677 -19.158 1.00 46.41 255 HIS A CA 1
ATOM 1953 C C . HIS A 1 255 ? -39.160 22.602 -19.920 1.00 46.41 255 HIS A C 1
ATOM 1955 O O . HIS A 1 255 ? -39.354 23.814 -19.938 1.00 46.41 255 HIS A O 1
ATOM 1961 N N . HIS A 1 256 ? -38.145 22.067 -20.607 1.00 44.69 256 HIS A N 1
ATOM 1962 C CA . HIS A 1 256 ? -37.402 22.858 -21.600 1.00 44.69 256 HIS A CA 1
ATOM 1963 C C . HIS A 1 256 ? -37.274 22.130 -22.942 1.00 44.69 256 HIS A C 1
ATOM 1965 O O . HIS A 1 256 ? -36.577 21.131 -23.072 1.00 44.69 256 HIS A O 1
ATOM 1971 N N . GLN A 1 257 ? -37.955 22.671 -23.955 1.00 46.19 257 GLN A N 1
ATOM 1972 C CA . GLN A 1 257 ? -37.899 22.261 -25.362 1.00 46.19 257 GLN A CA 1
ATOM 1973 C C . GLN A 1 257 ? -36.707 22.904 -26.099 1.00 46.19 257 GLN A C 1
ATOM 1975 O O . GLN A 1 257 ? -36.875 23.404 -27.204 1.00 46.19 257 GLN A O 1
ATOM 1980 N N . ASN A 1 258 ? -35.511 22.932 -25.502 1.00 43.47 258 ASN A N 1
ATOM 1981 C CA . ASN A 1 258 ? -34.306 23.405 -26.192 1.00 43.47 258 ASN A CA 1
ATOM 1982 C C . ASN A 1 258 ? -33.179 22.381 -26.062 1.00 43.47 258 ASN A C 1
ATOM 1984 O O . ASN A 1 258 ? -32.699 22.078 -24.973 1.00 43.47 258 ASN A O 1
ATOM 1988 N N . HIS A 1 259 ? -32.769 21.853 -27.213 1.00 45.94 259 HIS A N 1
ATOM 1989 C CA . HIS A 1 259 ? -31.822 20.748 -27.367 1.00 45.94 259 HIS A CA 1
ATOM 1990 C C . HIS A 1 259 ? -30.360 21.134 -27.028 1.00 45.94 259 HIS A C 1
ATOM 1992 O O . HIS A 1 259 ? -29.500 20.257 -26.979 1.00 45.94 259 HIS A O 1
ATOM 1998 N N . ASP A 1 260 ? -30.088 22.418 -26.747 1.00 49.00 260 ASP A N 1
ATOM 1999 C CA . ASP A 1 260 ? -28.741 22.972 -26.514 1.00 49.00 260 ASP A CA 1
ATOM 2000 C C . ASP A 1 260 ? -28.337 23.098 -25.029 1.00 49.00 260 ASP A C 1
ATOM 2002 O O . ASP A 1 260 ? -27.153 23.259 -24.721 1.00 49.00 260 ASP A O 1
ATOM 2006 N N . ASP A 1 261 ? -29.279 22.999 -24.081 1.00 47.06 261 ASP A N 1
ATOM 2007 C CA . ASP A 1 261 ? -28.983 23.145 -22.643 1.00 47.06 261 ASP A CA 1
ATOM 2008 C C . ASP A 1 261 ? -28.726 21.810 -21.921 1.00 47.06 261 ASP A C 1
ATOM 2010 O O . ASP A 1 261 ? -28.092 21.791 -20.864 1.00 47.06 261 ASP A O 1
ATOM 2014 N N . ALA A 1 262 ? -29.119 20.676 -22.514 1.00 49.25 262 ALA A N 1
ATOM 2015 C CA . ALA A 1 262 ? -28.862 19.342 -21.959 1.00 49.25 262 ALA A CA 1
ATOM 2016 C C . ALA A 1 262 ? -27.354 19.027 -21.867 1.00 49.25 262 ALA A C 1
ATOM 2018 O O . ALA A 1 262 ? -26.895 18.418 -20.901 1.00 49.25 262 ALA A O 1
ATOM 2019 N N . SER A 1 263 ? -26.559 19.531 -22.815 1.00 50.41 263 SER A N 1
ATOM 2020 C CA . SER A 1 263 ? -25.098 19.377 -22.865 1.00 50.41 263 SER A CA 1
ATOM 2021 C C . SER A 1 263 ? -24.372 20.079 -21.709 1.00 50.41 263 SER A C 1
ATOM 2023 O O . SER A 1 263 ? -23.251 19.708 -21.370 1.00 50.41 263 SER A O 1
ATOM 2025 N N . LYS A 1 264 ? -24.998 21.090 -21.087 1.00 52.84 264 LYS A N 1
ATOM 2026 C CA . LYS A 1 264 ? -24.439 21.847 -19.949 1.00 52.84 264 LYS A CA 1
ATOM 2027 C C . LYS A 1 264 ? -24.716 21.184 -18.595 1.00 52.84 264 LYS A C 1
ATOM 2029 O O . LYS A 1 264 ? -24.133 21.591 -17.592 1.00 52.84 264 LYS A O 1
ATOM 2034 N N . LEU A 1 265 ? -25.608 20.192 -18.565 1.00 55.28 265 LEU A N 1
ATOM 2035 C CA . LEU A 1 265 ? -26.012 19.449 -17.367 1.00 55.28 265 LEU A CA 1
ATOM 2036 C C . LEU A 1 265 ? -25.355 18.061 -17.279 1.00 55.28 265 LEU A C 1
ATOM 2038 O O . LEU A 1 265 ? -25.609 17.327 -16.327 1.00 55.28 265 LEU A O 1
ATOM 2042 N N . ALA A 1 266 ? -24.489 17.705 -18.232 1.00 58.34 266 ALA A N 1
ATOM 2043 C CA . ALA A 1 266 ? -23.689 16.488 -18.171 1.00 58.34 266 ALA A CA 1
ATOM 2044 C C . ALA A 1 266 ? -22.479 16.675 -17.242 1.00 58.34 266 ALA A C 1
ATOM 2046 O O . ALA A 1 266 ? -21.799 17.702 -17.276 1.00 58.34 266 ALA A O 1
ATOM 2047 N N . CYS A 1 267 ? -22.188 15.669 -16.415 1.00 58.66 267 CYS A N 1
ATOM 2048 C CA . CYS A 1 267 ? -21.008 15.688 -15.560 1.00 58.66 267 CYS A CA 1
ATOM 2049 C C . CYS A 1 267 ? -19.732 15.599 -16.427 1.00 58.66 267 CYS A C 1
ATOM 2051 O O . CYS A 1 267 ? -19.541 14.590 -17.104 1.00 58.66 267 CYS A O 1
ATOM 2053 N N . PRO A 1 268 ? -18.825 16.596 -16.413 1.00 61.97 268 PRO A N 1
ATOM 2054 C CA . PRO A 1 268 ? -17.644 16.619 -17.286 1.00 61.97 268 PRO A CA 1
ATOM 2055 C C . PRO A 1 268 ? -16.523 15.668 -16.823 1.00 61.97 268 PRO A C 1
ATOM 2057 O O . PRO A 1 268 ? -15.408 15.710 -17.344 1.00 61.97 268 PRO A O 1
ATOM 2060 N N . ILE A 1 269 ? -16.781 14.841 -15.807 1.00 68.69 269 ILE A N 1
ATOM 2061 C CA . ILE A 1 269 ? -15.787 13.950 -15.219 1.00 68.69 269 ILE A CA 1
ATOM 2062 C C . ILE A 1 269 ? -15.762 12.649 -16.018 1.00 68.69 269 ILE A C 1
ATOM 2064 O O . ILE A 1 269 ? -16.619 11.784 -15.850 1.00 68.69 269 ILE A O 1
ATOM 2068 N N . LEU A 1 270 ? -14.740 12.489 -16.855 1.00 70.75 270 LEU A N 1
ATOM 2069 C CA . LEU A 1 270 ? -14.435 11.200 -17.467 1.00 70.75 270 LEU A CA 1
ATOM 2070 C C . LEU A 1 270 ? -13.663 10.332 -16.457 1.00 70.75 270 LEU A C 1
ATOM 2072 O O . LEU A 1 270 ? -12.604 10.765 -15.980 1.00 70.75 270 LEU A O 1
ATOM 2076 N N . PRO A 1 271 ? -14.166 9.134 -16.102 1.00 76.12 271 PRO A N 1
ATOM 2077 C CA . PRO A 1 271 ? -13.431 8.213 -15.249 1.00 76.12 271 PRO A CA 1
ATOM 2078 C C . PRO A 1 271 ? -12.190 7.702 -15.982 1.00 76.12 271 PRO A C 1
ATOM 2080 O O . PRO A 1 271 ? -12.244 7.336 -17.154 1.00 76.12 271 PRO A O 1
ATOM 2083 N N . THR A 1 272 ? -11.068 7.655 -15.278 1.00 73.50 272 THR A N 1
ATOM 2084 C CA . THR A 1 272 ? -9.780 7.200 -15.819 1.00 73.50 272 THR A CA 1
ATOM 2085 C C . THR A 1 272 ? -9.597 5.686 -15.704 1.00 73.50 272 THR A C 1
ATOM 2087 O O . THR A 1 272 ? -8.788 5.109 -16.427 1.00 73.50 272 THR A O 1
ATOM 2090 N N . HIS A 1 273 ? -10.361 5.027 -14.825 1.00 78.00 273 HIS A N 1
ATOM 2091 C CA . HIS A 1 273 ? -10.370 3.575 -14.643 1.00 78.00 273 HIS A CA 1
ATOM 2092 C C . HIS A 1 273 ? -11.677 3.084 -13.993 1.00 78.00 273 HIS A C 1
ATOM 2094 O O . HIS A 1 273 ? -12.492 3.868 -13.505 1.00 78.00 273 HIS A O 1
ATOM 2100 N N . VAL A 1 274 ? -11.872 1.761 -13.970 1.00 73.69 274 VAL A N 1
ATOM 2101 C CA . VAL A 1 274 ? -13.128 1.103 -13.553 1.00 73.69 274 VAL A CA 1
ATOM 2102 C C . VAL A 1 274 ? -13.518 1.422 -12.103 1.00 73.69 274 VAL A C 1
ATOM 2104 O O . VAL A 1 274 ? -14.679 1.730 -11.838 1.00 73.69 274 VAL A O 1
ATOM 2107 N N . ASP A 1 275 ? -12.561 1.421 -11.171 1.00 78.00 275 ASP A N 1
ATOM 2108 C CA . ASP A 1 275 ? -12.841 1.779 -9.771 1.00 78.00 275 ASP A CA 1
ATOM 2109 C C . ASP A 1 275 ? -13.255 3.250 -9.605 1.00 78.00 275 ASP A C 1
ATOM 2111 O O . ASP A 1 275 ? -14.109 3.552 -8.774 1.00 78.00 275 ASP A O 1
ATOM 2115 N N . GLU A 1 276 ? -12.716 4.164 -10.421 1.00 79.50 276 GLU A N 1
ATOM 2116 C CA . GLU A 1 276 ? -13.128 5.571 -10.423 1.00 79.50 276 GLU A CA 1
ATOM 2117 C C . GLU A 1 276 ? -14.546 5.724 -10.978 1.00 79.50 276 GLU A C 1
ATOM 2119 O O . GLU A 1 276 ? -15.360 6.437 -10.396 1.00 79.50 276 GLU A O 1
ATOM 2124 N N . ALA A 1 277 ? -14.878 5.000 -12.053 1.00 80.12 277 ALA A N 1
ATOM 2125 C CA . ALA A 1 277 ? -16.233 4.972 -12.597 1.00 80.12 277 ALA A CA 1
ATOM 2126 C C . ALA A 1 277 ? -17.241 4.466 -11.557 1.00 80.12 277 ALA A C 1
ATOM 2128 O O . ALA A 1 277 ? -18.304 5.059 -11.384 1.00 80.12 277 ALA A O 1
ATOM 2129 N N . ARG A 1 278 ? -16.902 3.399 -10.826 1.00 82.31 278 ARG A N 1
ATOM 2130 C CA . ARG A 1 278 ? -17.729 2.874 -9.734 1.00 82.31 278 ARG A CA 1
ATOM 2131 C C . ARG A 1 278 ? -17.876 3.889 -8.600 1.00 82.31 278 ARG A C 1
ATOM 2133 O O . ARG A 1 278 ? -18.986 4.097 -8.124 1.00 82.31 278 ARG A O 1
ATOM 2140 N N . PHE A 1 279 ? -16.784 4.541 -8.199 1.00 84.06 279 PHE A N 1
ATOM 2141 C CA . PHE A 1 279 ? -16.797 5.568 -7.157 1.00 84.06 279 PHE A CA 1
ATOM 2142 C C . PHE A 1 279 ? -17.687 6.757 -7.533 1.00 84.06 279 PHE A C 1
ATOM 2144 O O . PHE A 1 279 ? -18.494 7.191 -6.719 1.00 84.06 279 PHE A O 1
ATOM 2151 N N . ILE A 1 280 ? -17.581 7.251 -8.770 1.00 81.12 280 ILE A N 1
ATOM 2152 C CA . ILE A 1 280 ? -18.381 8.371 -9.282 1.00 81.12 280 ILE A CA 1
ATOM 2153 C C . ILE A 1 280 ? -19.872 8.016 -9.288 1.00 81.12 280 ILE A C 1
ATOM 2155 O O . ILE A 1 280 ? -20.665 8.801 -8.778 1.00 81.12 280 ILE A O 1
ATOM 2159 N N . HIS A 1 281 ? -20.259 6.838 -9.791 1.00 80.44 281 HIS A N 1
ATOM 2160 C CA . HIS A 1 281 ? -21.664 6.406 -9.790 1.00 80.44 281 HIS A CA 1
ATOM 2161 C C . HIS A 1 281 ? -22.222 6.245 -8.374 1.00 80.44 281 HIS A C 1
ATOM 2163 O O . HIS A 1 281 ? -23.331 6.685 -8.074 1.00 80.44 281 HIS A O 1
ATOM 2169 N N . GLU A 1 282 ? -21.446 5.630 -7.484 1.00 80.25 282 GLU A N 1
ATOM 2170 C CA . GLU A 1 282 ? -21.877 5.407 -6.110 1.00 80.25 282 GLU A CA 1
ATOM 2171 C C . GLU A 1 282 ? -21.994 6.738 -5.354 1.00 80.25 282 GLU A C 1
ATOM 2173 O O . GLU A 1 282 ? -22.979 6.965 -4.655 1.00 80.25 282 GLU A O 1
ATOM 2178 N N . LEU A 1 283 ? -21.060 7.669 -5.573 1.00 80.19 283 LEU A N 1
ATOM 2179 C CA . LEU A 1 283 ? -21.105 9.012 -5.001 1.00 80.19 283 LEU A CA 1
ATOM 2180 C C . LEU A 1 283 ? -22.265 9.850 -5.571 1.00 80.19 283 LEU A C 1
ATOM 2182 O O . LEU A 1 283 ? -22.903 10.587 -4.821 1.00 80.19 283 LEU A O 1
ATOM 2186 N N . ALA A 1 284 ? -22.567 9.729 -6.869 1.00 79.62 284 ALA A N 1
ATOM 2187 C CA . ALA A 1 284 ? -23.626 10.483 -7.550 1.00 79.62 284 ALA A CA 1
ATOM 2188 C C . ALA A 1 284 ? -25.009 10.208 -6.943 1.00 79.62 284 ALA A C 1
ATOM 2190 O O . ALA A 1 284 ? -25.806 11.137 -6.779 1.00 79.62 284 ALA A O 1
ATOM 2191 N N . SER A 1 285 ? -25.244 8.968 -6.495 1.00 77.81 285 SER A N 1
ATOM 2192 C CA . SER A 1 285 ? -26.477 8.576 -5.804 1.00 77.81 285 SER A CA 1
ATOM 2193 C C . SER A 1 285 ? -26.748 9.409 -4.539 1.00 77.81 285 SER A C 1
ATOM 2195 O O . SER A 1 285 ? -27.898 9.742 -4.256 1.00 77.81 285 SER A O 1
ATOM 2197 N N . PHE A 1 286 ? -25.703 9.851 -3.825 1.00 76.69 286 PHE A N 1
ATOM 2198 C CA . PHE A 1 286 ? -25.842 10.705 -2.638 1.00 76.69 286 PHE A CA 1
ATOM 2199 C C . PHE A 1 286 ? -26.135 12.168 -2.975 1.00 76.69 286 PHE A C 1
ATOM 2201 O O . PHE A 1 286 ? -26.719 12.879 -2.161 1.00 76.69 286 PHE A O 1
ATOM 2208 N N . TYR A 1 287 ? -25.769 12.612 -4.178 1.00 71.38 287 TYR A N 1
ATOM 2209 C CA . TYR A 1 287 ? -26.089 13.945 -4.689 1.00 71.38 287 TYR A CA 1
ATOM 2210 C C . TYR A 1 287 ? -27.415 13.974 -5.469 1.00 71.38 287 TYR A C 1
ATOM 2212 O O . TYR A 1 287 ? -27.785 15.025 -5.987 1.00 71.38 287 TYR A O 1
ATOM 2220 N N . SER A 1 288 ? -28.154 12.853 -5.513 1.00 73.62 288 SER A N 1
ATOM 2221 C CA . SER A 1 288 ? -29.394 12.695 -6.295 1.00 73.62 288 SER A CA 1
ATOM 2222 C C . SER A 1 288 ? -29.210 13.002 -7.788 1.00 73.62 288 SER A C 1
ATOM 2224 O O . SER A 1 288 ? -30.109 13.532 -8.437 1.00 73.62 288 SER A O 1
ATOM 2226 N N . LEU A 1 289 ? -28.026 12.689 -8.321 1.00 69.88 289 LEU A N 1
ATOM 2227 C CA . LEU A 1 289 ? -27.676 12.836 -9.733 1.00 69.88 289 LEU A CA 1
ATOM 2228 C C . LEU A 1 289 ? -27.834 11.473 -10.428 1.00 69.88 289 LEU A C 1
ATOM 2230 O O . LEU A 1 289 ? -27.411 10.462 -9.863 1.00 69.88 289 LEU A O 1
ATOM 2234 N N . GLN A 1 290 ? -28.470 11.454 -11.606 1.00 60.53 290 GLN A N 1
ATOM 2235 C CA . GLN A 1 290 ? -28.643 10.262 -12.454 1.00 60.53 290 GLN A CA 1
ATOM 2236 C C . GLN A 1 290 ? -27.581 10.192 -13.547 1.00 60.53 290 GLN A C 1
ATOM 2238 O O . GLN A 1 290 ? -27.230 11.267 -14.086 1.00 60.53 290 GLN A O 1
#

Mean predicted aligned error: 21.09 Å

Nearest PDB structures (foldseek):
  7zw0-assembly1_sh  TM=3.904E-01  e=1.270E-05  Saccharomyces cerevisiae W303